Protein AF-A0A9P6G1J1-F1 (afdb_monomer)

InterPro domains:
  IPR004046 Glutathione S-transferase, C-terminal [PF14497] (87-168)
  IPR036282 Glutathione S-transferase, C-terminal domain superfamily [SSF47616] (84-169)
  IPR050213 Glutathione S-transferase superfamily [PTHR11571] (86-169)

Solvent-accessible surface area (backbone atoms only — not comparable to full-atom values): 12490 Å² total; per-residue (Å²): 134,87,84,83,78,80,77,78,89,57,92,67,62,62,68,62,50,49,54,38,70,69,38,93,71,46,34,38,39,37,37,35,72,101,58,58,78,93,49,39,66,56,53,51,50,40,59,76,66,70,53,56,68,45,85,38,64,75,88,55,81,87,55,91,88,39,64,71,39,76,62,31,80,90,55,50,73,71,39,51,38,41,32,24,83,87,70,50,73,40,68,70,70,53,65,56,55,54,52,38,52,52,19,50,75,50,67,52,75,30,24,76,57,77,92,45,94,46,74,66,28,53,57,47,28,54,49,50,59,57,47,63,72,40,92,72,24,64,83,60,58,31,77,90,67,28,46,40,55,53,36,20,30,51,50,51,66,66,31,66,71,51,45,54,47,60,70,30,69,69,50,67,64,51,72,70,98,76,75,74,69,84,70,74,80,79,77,84,77,76,96,80,78,75,85,76,84,72,83,73,138

Organism: NCBI:txid979761

Radius of gyration: 20.44 Å; Cα contacts (8 Å, |Δi|>4): 203; chains: 1; bounding box: 39×52×50 Å

Structure (mmCIF, N/CA/C/O backbone):
data_AF-A0A9P6G1J1-F1
#
_entry.id   AF-A0A9P6G1J1-F1
#
loop_
_atom_site.group_PDB
_atom_site.id
_atom_site.type_symbol
_atom_site.label_atom_id
_atom_site.label_alt_id
_atom_site.label_comp_id
_atom_site.label_asym_id
_atom_site.label_entity_id
_atom_site.label_seq_id
_atom_site.pdbx_PDB_ins_code
_atom_site.Cartn_x
_atom_site.Cartn_y
_atom_site.Cartn_z
_atom_site.occupancy
_atom_site.B_iso_or_equiv
_atom_site.auth_seq_id
_atom_site.auth_comp_id
_atom_site.auth_asym_id
_atom_site.auth_atom_id
_atom_site.pdbx_PDB_model_num
ATOM 1 N N . MET A 1 1 ? -1.409 30.605 13.803 1.00 31.30 1 MET A N 1
ATOM 2 C CA . MET A 1 1 ? -0.783 29.763 14.844 1.00 31.30 1 MET A CA 1
ATOM 3 C C . MET A 1 1 ? 0.092 28.761 14.107 1.00 31.30 1 MET A C 1
ATOM 5 O O . MET A 1 1 ? -0.448 27.997 13.318 1.00 31.30 1 MET A O 1
ATOM 9 N N . VAL A 1 2 ? 1.416 28.873 14.214 1.00 27.70 2 VAL A N 1
ATOM 10 C CA . VAL A 1 2 ? 2.363 27.998 13.501 1.00 27.70 2 VAL A CA 1
ATOM 11 C C . VAL A 1 2 ? 2.494 26.718 14.318 1.00 27.70 2 VAL A C 1
ATOM 13 O O . VAL A 1 2 ? 2.929 26.781 15.465 1.00 27.70 2 VAL A O 1
ATOM 16 N N . ALA A 1 3 ? 2.061 25.585 13.768 1.00 32.03 3 ALA A N 1
ATOM 17 C CA . ALA A 1 3 ? 2.319 24.290 14.382 1.00 32.03 3 ALA A CA 1
ATOM 18 C C . ALA A 1 3 ? 3.785 23.936 14.110 1.00 32.03 3 ALA A C 1
ATOM 20 O O . ALA A 1 3 ? 4.184 23.744 12.964 1.00 32.03 3 ALA A O 1
ATOM 21 N N . VAL A 1 4 ? 4.594 23.946 15.164 1.00 32.31 4 VAL A N 1
ATOM 22 C CA . VAL A 1 4 ? 5.967 23.444 15.138 1.00 32.31 4 VAL A CA 1
ATOM 23 C C . VAL A 1 4 ? 5.870 21.939 15.367 1.00 32.31 4 VAL A C 1
ATOM 25 O O . VAL A 1 4 ? 5.350 21.520 16.398 1.00 32.31 4 VAL A O 1
ATOM 28 N N . TYR A 1 5 ? 6.304 21.136 14.397 1.00 40.38 5 TYR A N 1
ATOM 29 C CA . TYR A 1 5 ? 6.258 19.677 14.491 1.00 40.38 5 TYR A CA 1
ATOM 30 C C . TYR A 1 5 ? 7.636 19.151 14.883 1.00 40.38 5 TYR A C 1
ATOM 32 O O . TYR A 1 5 ? 8.618 19.391 14.179 1.00 40.38 5 TYR A O 1
ATOM 40 N N . GLU A 1 6 ? 7.713 18.425 15.995 1.00 35.41 6 GLU A N 1
ATOM 41 C CA . GLU A 1 6 ? 8.934 17.724 16.380 1.00 35.41 6 GLU A CA 1
ATOM 42 C C . GLU A 1 6 ? 9.150 16.505 15.472 1.00 35.41 6 GLU A C 1
ATOM 44 O O . GLU A 1 6 ? 8.243 15.705 15.220 1.00 35.41 6 GLU A O 1
ATOM 49 N N . ALA A 1 7 ? 10.369 16.358 14.955 1.00 35.81 7 ALA A N 1
ATOM 50 C CA . ALA A 1 7 ? 10.774 15.185 14.197 1.00 35.81 7 ALA A CA 1
ATOM 51 C C . ALA A 1 7 ? 10.965 14.001 15.159 1.00 35.81 7 ALA A C 1
ATOM 53 O O . ALA A 1 7 ? 12.032 13.819 15.737 1.00 35.81 7 ALA A O 1
ATOM 54 N N . THR A 1 8 ? 9.934 13.179 15.355 1.00 44.12 8 THR A N 1
ATOM 55 C CA . THR A 1 8 ? 10.070 11.929 16.116 1.00 44.12 8 THR A CA 1
ATOM 56 C C . THR A 1 8 ? 10.650 10.836 15.217 1.00 44.12 8 THR A C 1
ATOM 58 O O . THR A 1 8 ? 9.913 10.048 14.623 1.00 44.12 8 THR A O 1
ATOM 61 N N . SER A 1 9 ? 11.977 10.806 15.087 1.00 39.09 9 SER A N 1
ATOM 62 C CA . SER A 1 9 ? 12.743 9.756 14.400 1.00 39.09 9 SER A CA 1
ATOM 63 C C . SER A 1 9 ? 13.221 8.676 15.380 1.00 39.09 9 SER A C 1
ATOM 65 O O . SER A 1 9 ? 14.415 8.417 15.513 1.00 39.09 9 SER A O 1
ATOM 67 N N . GLY A 1 10 ? 12.297 8.062 16.115 1.00 43.12 10 GLY A N 1
ATOM 68 C CA . GLY A 1 10 ? 12.603 6.941 17.001 1.00 43.12 10 GLY A CA 1
ATOM 69 C C . GLY A 1 10 ? 11.414 6.002 17.060 1.00 43.12 10 GLY A C 1
ATOM 70 O O . GLY A 1 10 ? 10.294 6.496 17.171 1.00 43.12 10 GLY A O 1
ATOM 71 N N . ASN A 1 11 ? 11.672 4.692 16.932 1.00 46.62 11 ASN A N 1
ATOM 72 C CA . ASN A 1 11 ? 10.702 3.588 16.969 1.00 46.62 11 ASN A CA 1
ATOM 73 C C . ASN A 1 11 ? 9.497 3.931 17.839 1.00 46.62 11 ASN A C 1
ATOM 75 O O . ASN A 1 11 ? 9.538 3.835 19.066 1.00 46.62 11 ASN A O 1
ATOM 79 N N . ALA A 1 12 ? 8.449 4.413 17.183 1.00 53.19 12 ALA A N 1
ATOM 80 C CA . ALA A 1 12 ? 7.297 4.921 17.879 1.00 53.19 12 ALA A CA 1
ATOM 81 C C . ALA A 1 12 ? 6.588 3.745 18.548 1.00 53.19 12 ALA A C 1
ATOM 83 O O . ALA A 1 12 ? 6.377 2.711 17.917 1.00 53.19 12 ALA A O 1
ATOM 84 N N . ASP A 1 13 ? 6.245 3.918 19.823 1.00 64.75 13 ASP A N 1
ATOM 85 C CA . ASP A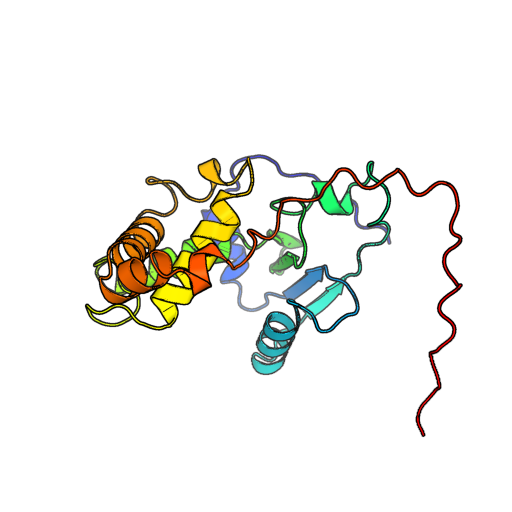 1 13 ? 5.477 2.957 20.607 1.00 64.75 13 ASP A CA 1
ATOM 86 C C . ASP A 1 13 ? 4.205 2.563 19.840 1.00 64.75 13 ASP A C 1
ATOM 88 O O . ASP A 1 13 ? 3.232 3.320 19.741 1.00 64.75 13 ASP A O 1
ATOM 92 N N . THR A 1 14 ? 4.247 1.373 19.247 1.00 60.38 14 THR A N 1
ATOM 93 C CA . THR A 1 14 ? 3.193 0.823 18.395 1.00 60.38 14 THR A CA 1
ATOM 94 C C . THR A 1 14 ? 1.887 0.651 19.163 1.00 60.38 14 THR A C 1
ATOM 96 O O . THR A 1 14 ? 0.815 0.792 18.573 1.00 60.38 14 THR A O 1
ATOM 99 N N . SER A 1 15 ? 1.959 0.440 20.481 1.00 65.94 15 SER A N 1
ATOM 100 C CA . SER A 1 15 ? 0.790 0.320 21.358 1.00 65.94 15 SER A CA 1
ATOM 101 C C . SER A 1 15 ? 0.099 1.669 21.537 1.00 65.94 15 SER A C 1
ATOM 103 O O . SER A 1 15 ? -1.125 1.763 21.436 1.00 65.94 15 SER A O 1
ATOM 105 N N . ARG A 1 16 ? 0.878 2.743 21.715 1.00 70.62 16 ARG A N 1
ATOM 106 C CA . ARG A 1 16 ? 0.347 4.110 21.790 1.00 70.62 16 ARG A CA 1
ATOM 107 C C . ARG A 1 16 ? -0.311 4.539 20.480 1.00 70.62 16 ARG A C 1
ATOM 109 O O . ARG A 1 16 ? -1.392 5.117 20.501 1.00 70.62 16 ARG A O 1
ATOM 116 N N . GLN A 1 17 ? 0.301 4.234 19.335 1.00 66.75 17 GLN A N 1
ATOM 117 C CA . GLN A 1 17 ? -0.298 4.541 18.030 1.00 66.75 17 GLN A C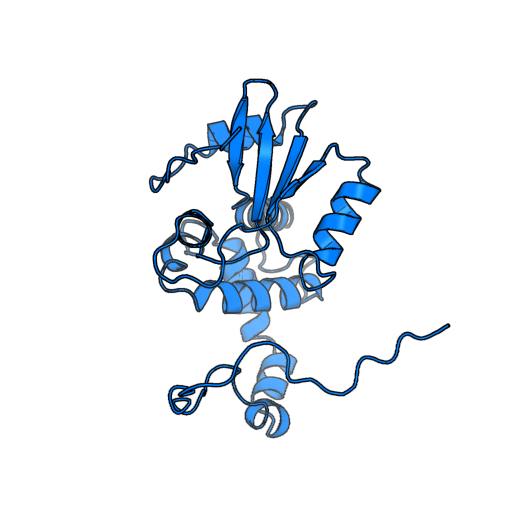A 1
ATOM 118 C C . GLN A 1 17 ? -1.595 3.766 17.781 1.00 66.75 17 GLN A C 1
ATOM 120 O O . GLN A 1 17 ? -2.535 4.318 17.215 1.00 66.75 17 GLN A O 1
ATOM 125 N N . ALA A 1 18 ? -1.661 2.498 18.200 1.00 66.25 18 ALA A N 1
ATOM 126 C CA . ALA A 1 18 ? -2.879 1.699 18.101 1.00 66.25 18 ALA A CA 1
ATOM 127 C C . ALA A 1 18 ? -4.022 2.323 18.916 1.00 66.25 18 ALA A C 1
ATOM 129 O O . ALA A 1 18 ? -5.107 2.518 18.377 1.00 66.25 18 ALA A O 1
ATOM 130 N N . ALA A 1 19 ? -3.749 2.748 20.154 1.00 74.44 19 ALA A N 1
ATOM 131 C CA . ALA A 1 19 ? -4.739 3.419 20.995 1.00 74.44 19 ALA A CA 1
ATOM 132 C C . ALA A 1 19 ? -5.288 4.712 20.361 1.00 74.44 19 ALA A C 1
ATOM 134 O O . ALA A 1 19 ? -6.490 4.960 20.422 1.00 74.44 19 ALA A O 1
ATOM 135 N N . ILE A 1 20 ? -4.432 5.501 19.699 1.00 74.75 20 ILE A N 1
ATOM 136 C CA . ILE A 1 20 ? -4.849 6.706 18.957 1.00 74.75 20 ILE A CA 1
ATOM 137 C C . ILE A 1 20 ? -5.779 6.350 17.795 1.00 74.75 20 ILE A C 1
ATOM 139 O O . ILE A 1 20 ? -6.743 7.059 17.533 1.00 74.75 20 ILE A O 1
ATOM 143 N N . LEU A 1 21 ? -5.490 5.259 17.083 1.00 72.62 21 LEU A N 1
ATOM 144 C CA . LEU A 1 21 ? -6.240 4.840 15.898 1.00 72.62 21 LEU A CA 1
ATOM 145 C C . LEU A 1 21 ? -7.615 4.246 16.216 1.00 72.62 21 LEU A C 1
ATOM 147 O O . LEU A 1 21 ? -8.495 4.320 15.356 1.00 72.62 21 LEU A O 1
ATOM 151 N N . ASP A 1 22 ? -7.770 3.655 17.399 1.00 74.25 22 ASP A N 1
ATOM 152 C CA . ASP A 1 22 ? -9.005 3.007 17.847 1.00 74.25 22 ASP A CA 1
ATOM 153 C C . ASP A 1 22 ? -9.891 3.953 18.684 1.00 74.25 22 ASP A C 1
ATOM 155 O O . ASP A 1 22 ? -10.994 3.581 19.091 1.00 74.25 22 ASP A O 1
ATOM 159 N N . ALA A 1 23 ? -9.440 5.190 18.931 1.00 79.00 23 ALA A N 1
ATOM 160 C CA . ALA A 1 23 ? -10.210 6.174 19.680 1.00 79.00 23 ALA A CA 1
ATOM 161 C C . ALA A 1 23 ? -11.512 6.553 18.932 1.00 79.00 23 ALA A C 1
ATOM 163 O O . ALA A 1 23 ? -11.476 6.897 17.744 1.00 79.00 23 ALA A O 1
ATOM 164 N N . PRO A 1 24 ? -12.677 6.543 19.606 1.00 79.06 24 PRO A N 1
ATOM 165 C CA . PRO A 1 24 ? -13.980 6.744 18.964 1.00 79.06 24 PRO A CA 1
ATOM 166 C C . PRO A 1 24 ? -14.200 8.166 18.424 1.00 79.06 24 PRO A C 1
ATOM 168 O O . PRO A 1 24 ? -15.098 8.384 17.617 1.00 79.06 24 PRO A O 1
ATOM 171 N N . ASP A 1 25 ? -13.399 9.136 18.861 1.00 86.62 25 ASP A N 1
ATOM 172 C CA . ASP A 1 25 ? -13.476 10.555 18.503 1.00 86.62 25 ASP A CA 1
ATOM 173 C C . ASP A 1 25 ? -12.237 11.050 17.744 1.00 86.62 25 ASP A C 1
ATOM 175 O O . ASP A 1 25 ? -11.868 12.224 17.792 1.00 86.62 25 ASP A O 1
ATOM 179 N N . THR A 1 26 ? -11.608 10.136 17.011 1.00 86.88 26 THR A N 1
ATOM 180 C CA . THR A 1 26 ? -10.454 10.428 16.168 1.00 86.88 26 THR A CA 1
ATOM 181 C C . THR A 1 26 ? -10.785 11.444 15.070 1.00 86.88 26 THR A C 1
ATOM 183 O O . THR A 1 26 ? -11.780 11.315 14.353 1.00 86.88 26 THR A O 1
ATOM 186 N N . THR A 1 27 ? -9.902 12.429 14.884 1.00 91.12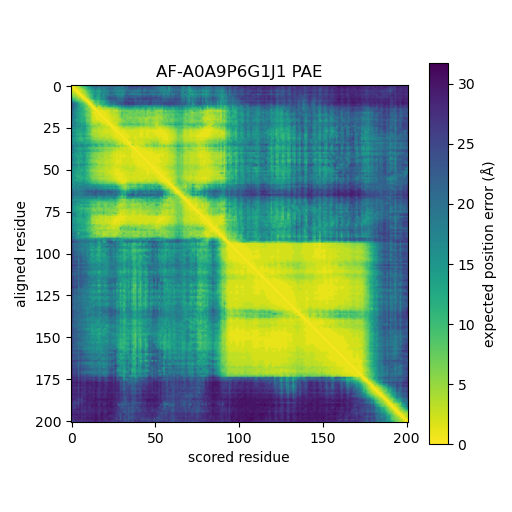 27 THR A N 1
ATOM 187 C CA . THR A 1 27 ? -9.957 13.374 13.755 1.00 91.12 27 THR A CA 1
ATOM 188 C C . THR A 1 27 ? -8.707 13.266 12.885 1.00 91.12 27 THR A C 1
ATOM 190 O O . THR A 1 27 ? -7.690 12.705 13.299 1.00 91.12 27 THR A O 1
ATOM 193 N N . TYR A 1 28 ? -8.765 13.779 11.655 1.00 90.00 28 TYR A N 1
ATOM 194 C CA . TYR A 1 28 ? -7.693 13.589 10.675 1.00 90.00 28 TYR A CA 1
ATOM 195 C C . TYR A 1 28 ? -7.183 14.906 10.095 1.00 90.00 28 TYR A C 1
ATOM 197 O O . TYR A 1 28 ? -7.928 15.868 9.912 1.00 90.00 28 TYR A O 1
ATOM 205 N N . SER A 1 29 ? -5.900 14.948 9.748 1.00 91.25 29 SER A N 1
ATOM 206 C CA . SER A 1 29 ? -5.348 16.015 8.911 1.00 91.25 29 SER A CA 1
ATOM 207 C C . SER A 1 29 ? -4.613 15.422 7.721 1.00 91.25 29 SER A C 1
ATOM 209 O O . SER A 1 29 ? -3.832 14.489 7.877 1.00 91.25 29 SER A O 1
ATOM 211 N N . LEU A 1 30 ? -4.862 15.951 6.528 1.00 86.38 30 LEU A N 1
ATOM 212 C CA . LEU A 1 30 ? -4.287 15.447 5.285 1.00 86.38 30 LEU A CA 1
ATOM 213 C C . LEU A 1 30 ? -3.335 16.484 4.699 1.00 86.38 30 LEU A C 1
ATOM 215 O O . LEU A 1 30 ? -3.793 17.505 4.200 1.00 86.38 30 LEU A O 1
ATOM 219 N N . LEU A 1 31 ? -2.029 16.228 4.730 1.00 88.56 31 LEU A N 1
ATOM 220 C CA . LEU A 1 31 ? -1.021 17.084 4.104 1.00 88.56 31 LEU A CA 1
ATOM 221 C C . LEU A 1 31 ? -0.814 16.668 2.649 1.00 88.56 31 LEU A C 1
ATOM 223 O O . LEU A 1 31 ? -0.238 15.615 2.365 1.00 88.56 31 LEU A O 1
ATOM 227 N N . TYR A 1 32 ? -1.306 17.494 1.725 1.00 87.06 32 TYR A N 1
ATOM 228 C CA . TYR A 1 32 ? -1.125 17.305 0.286 1.00 87.06 32 TYR A CA 1
ATOM 229 C C . TYR A 1 32 ? -1.356 18.604 -0.494 1.00 87.06 32 TYR A C 1
ATOM 231 O O . TYR A 1 32 ? -1.879 19.581 0.037 1.00 87.06 32 TYR A O 1
ATOM 239 N N . PHE A 1 33 ? -0.992 18.600 -1.774 1.00 83.25 33 PHE A N 1
ATOM 240 C CA . PHE A 1 33 ? -1.305 19.691 -2.690 1.00 83.25 33 PHE A CA 1
ATOM 241 C C . PHE A 1 33 ? -2.809 19.831 -2.935 1.00 83.25 33 PHE A C 1
ATOM 243 O O . PHE A 1 33 ? -3.561 18.848 -2.882 1.00 83.25 33 PHE A O 1
ATOM 250 N N . ASP A 1 34 ? -3.224 21.038 -3.316 1.00 81.88 34 ASP A N 1
ATOM 251 C CA . ASP A 1 34 ? -4.569 21.324 -3.820 1.00 81.88 34 ASP A CA 1
ATOM 252 C C . ASP A 1 34 ? -4.758 20.801 -5.258 1.00 81.88 34 ASP A C 1
ATOM 254 O O . ASP A 1 34 ? -4.983 21.528 -6.221 1.00 81.88 34 ASP A O 1
ATOM 258 N N . THR A 1 35 ? -4.546 19.499 -5.433 1.00 75.62 35 THR A N 1
ATOM 259 C CA . THR A 1 35 ? -4.754 18.780 -6.690 1.00 75.62 35 THR A CA 1
ATOM 260 C C . THR A 1 35 ? -5.435 17.456 -6.383 1.00 75.62 35 THR A C 1
ATOM 262 O O . THR A 1 35 ? -5.224 16.885 -5.309 1.00 75.62 35 THR A O 1
ATOM 265 N N . GLN A 1 36 ? -6.257 16.948 -7.304 1.00 65.19 36 GLN A N 1
ATOM 266 C CA . GLN A 1 36 ? -6.937 15.660 -7.122 1.00 65.19 36 GLN A CA 1
ATOM 267 C C . GLN A 1 36 ? -5.903 14.532 -6.974 1.00 65.19 36 GLN A C 1
ATOM 269 O O . GLN A 1 36 ? -5.845 13.904 -5.921 1.00 65.19 36 GLN A O 1
ATOM 274 N N . GLY A 1 37 ? -5.016 14.365 -7.962 1.00 77.81 37 GLY A N 1
ATOM 275 C CA . GLY A 1 37 ? -3.789 13.563 -7.873 1.00 77.81 37 GLY A CA 1
ATOM 276 C C . GLY A 1 37 ? -3.927 12.191 -7.196 1.00 77.81 37 GLY A C 1
ATOM 277 O O . GLY A 1 37 ? -4.984 11.561 -7.189 1.00 77.81 37 GLY A O 1
ATOM 278 N N . ILE A 1 38 ? -2.834 11.729 -6.586 1.00 79.00 38 ILE A N 1
ATOM 279 C CA . ILE A 1 38 ? -2.795 10.454 -5.843 1.00 79.00 38 ILE A CA 1
ATOM 280 C C . ILE A 1 38 ? -3.550 10.508 -4.504 1.00 79.00 38 ILE A C 1
ATOM 282 O O . ILE A 1 38 ? -3.740 9.480 -3.863 1.00 79.00 38 ILE A O 1
ATOM 286 N N . CYS A 1 39 ? -3.989 11.694 -4.076 1.00 82.31 39 CYS A N 1
ATOM 287 C CA . CYS A 1 39 ? -4.667 11.905 -2.800 1.00 82.31 39 CYS A CA 1
ATOM 288 C C . CYS A 1 39 ? -6.199 11.820 -2.906 1.00 82.31 39 CYS A C 1
ATOM 290 O O . CYS A 1 39 ? -6.881 11.653 -1.895 1.00 82.31 39 CYS A O 1
ATOM 292 N N . ASN A 1 40 ? -6.756 11.871 -4.121 1.00 77.81 40 ASN A N 1
ATOM 293 C CA . ASN A 1 40 ? -8.199 11.795 -4.344 1.00 77.81 40 ASN A CA 1
ATOM 294 C C . ASN A 1 40 ? -8.861 10.575 -3.674 1.00 77.81 40 ASN A C 1
ATOM 296 O O . ASN A 1 40 ? -9.888 10.751 -3.021 1.00 77.81 40 ASN A O 1
ATOM 300 N N . PRO A 1 41 ? -8.276 9.359 -3.733 1.00 82.31 41 PRO A N 1
ATOM 301 C CA . PRO A 1 41 ? -8.849 8.207 -3.040 1.00 82.31 41 PRO A CA 1
ATOM 302 C C . PRO A 1 41 ? -8.932 8.395 -1.519 1.00 82.31 41 PRO A C 1
ATOM 304 O O . PRO A 1 41 ? -9.917 7.988 -0.912 1.00 82.31 41 PRO A O 1
ATOM 307 N N . ILE A 1 42 ? -7.939 9.048 -0.903 1.00 82.25 42 ILE A N 1
ATOM 308 C CA . ILE A 1 42 ? -7.920 9.305 0.546 1.00 82.25 42 ILE A CA 1
ATOM 309 C C . ILE A 1 42 ? -9.042 10.278 0.919 1.00 82.25 42 ILE A C 1
ATOM 311 O O . ILE A 1 42 ? -9.781 10.021 1.866 1.00 82.25 42 ILE A O 1
ATOM 315 N N . ARG A 1 43 ? -9.217 11.360 0.146 1.00 83.62 43 ARG A N 1
ATOM 316 C CA . ARG A 1 43 ? -10.316 12.318 0.351 1.00 83.62 43 ARG A CA 1
ATOM 317 C C . ARG A 1 43 ? -11.679 11.642 0.225 1.00 83.62 43 ARG A C 1
ATOM 319 O O . ARG A 1 43 ? -12.516 11.813 1.103 1.00 83.62 43 ARG A O 1
ATOM 326 N N . ASN A 1 44 ? -11.866 10.818 -0.807 1.00 75.38 44 ASN A N 1
ATOM 327 C CA . ASN A 1 44 ? -13.104 10.063 -0.999 1.00 75.38 44 ASN A CA 1
ATOM 328 C C . ASN A 1 44 ? -13.399 9.147 0.194 1.00 75.38 44 ASN A C 1
ATOM 330 O O . ASN A 1 44 ? -14.521 9.148 0.685 1.00 75.38 44 ASN A O 1
ATOM 334 N N . LEU A 1 45 ? -12.400 8.413 0.695 1.00 76.69 45 LEU A N 1
ATOM 335 C CA . LEU A 1 45 ? -12.562 7.533 1.857 1.00 76.69 45 LEU A CA 1
ATOM 336 C C . LEU A 1 45 ? -12.952 8.304 3.122 1.00 76.69 45 LEU A C 1
ATOM 338 O O . LEU A 1 45 ? -13.901 7.915 3.801 1.00 76.69 45 LEU A O 1
ATOM 342 N N . LEU A 1 46 ? -12.258 9.407 3.423 1.00 81.38 46 LEU A N 1
ATOM 343 C CA . LEU A 1 46 ? -12.562 10.242 4.588 1.00 81.38 46 LEU A CA 1
ATOM 344 C C . LEU A 1 46 ? -13.979 10.828 4.502 1.00 81.38 46 LEU A C 1
ATOM 346 O O . LEU A 1 46 ? -14.721 10.791 5.481 1.00 81.38 46 LEU A O 1
ATOM 350 N N . SER A 1 47 ? -14.378 11.318 3.326 1.00 80.44 47 SER A N 1
ATOM 351 C CA . SER A 1 47 ? -15.723 11.850 3.094 1.00 80.44 47 SER A CA 1
ATOM 352 C C . SER A 1 47 ? -16.807 10.774 3.177 1.00 80.44 47 SER A C 1
ATOM 354 O O . SER A 1 47 ? -17.812 10.984 3.846 1.00 80.44 47 SER A O 1
ATOM 356 N N . MET A 1 48 ? -16.611 9.612 2.549 1.00 63.84 48 MET A N 1
ATOM 357 C CA . MET A 1 48 ? -17.577 8.505 2.588 1.00 63.84 48 MET A CA 1
ATOM 358 C C . MET A 1 48 ? -17.770 7.947 4.001 1.00 63.84 48 MET A C 1
ATOM 360 O O . MET A 1 48 ? -18.870 7.529 4.349 1.00 63.84 48 MET A O 1
ATOM 364 N N . GLY A 1 49 ? -16.714 7.953 4.817 1.00 74.19 49 GLY A N 1
ATOM 365 C CA . GLY A 1 49 ? -16.770 7.543 6.218 1.00 74.19 49 GLY A CA 1
ATOM 366 C C . GLY A 1 49 ? -17.353 8.594 7.166 1.00 74.19 49 GLY A C 1
ATOM 367 O O . GLY A 1 49 ? -17.354 8.352 8.369 1.00 74.19 49 GLY A O 1
ATOM 368 N N . ASN A 1 50 ? -17.805 9.754 6.665 1.00 82.88 50 ASN A N 1
ATOM 369 C CA . ASN A 1 50 ? -18.200 10.915 7.475 1.00 82.88 50 ASN A CA 1
ATOM 370 C C . ASN A 1 50 ? -17.140 11.297 8.529 1.00 82.88 50 ASN A C 1
ATOM 372 O O . ASN A 1 50 ? -17.466 11.728 9.636 1.00 82.88 50 ASN A O 1
ATOM 376 N N . ALA A 1 51 ? -15.858 11.115 8.200 1.00 84.00 51 ALA A N 1
ATOM 377 C CA . ALA A 1 51 ? -14.765 11.424 9.107 1.00 84.00 51 ALA A CA 1
ATOM 378 C C . ALA A 1 51 ? -14.651 12.942 9.318 1.00 84.00 51 ALA A C 1
ATOM 380 O O . ALA A 1 51 ? -14.854 13.729 8.393 1.00 84.00 51 ALA A O 1
ATOM 381 N N . THR A 1 52 ? -14.253 13.368 10.518 1.00 90.62 52 THR A N 1
ATOM 382 C CA . THR A 1 52 ? -13.911 14.776 10.773 1.00 90.62 52 THR A CA 1
ATOM 383 C C . THR A 1 52 ? -12.458 15.010 10.375 1.00 90.62 52 THR A C 1
ATOM 385 O O . THR A 1 52 ? -11.549 14.460 11.001 1.00 90.62 52 THR A O 1
ATOM 388 N N . TRP A 1 53 ? -12.213 15.804 9.328 1.00 93.19 53 TRP A N 1
ATOM 389 C CA . TRP A 1 53 ? -10.857 16.031 8.827 1.00 93.19 53 TRP A CA 1
ATOM 390 C C . TRP A 1 53 ? -10.620 17.432 8.261 1.00 93.19 53 TRP A C 1
ATOM 392 O O . TRP A 1 53 ? -11.555 18.123 7.861 1.00 93.19 53 TRP A O 1
ATOM 402 N N . LYS A 1 54 ? -9.346 17.842 8.210 1.00 93.38 54 LYS A N 1
ATOM 403 C CA . LYS A 1 54 ? -8.902 19.088 7.565 1.00 93.38 54 LYS A CA 1
ATOM 404 C C . LYS A 1 54 ? -7.790 18.847 6.546 1.00 93.38 54 LYS A C 1
ATOM 406 O O . LYS A 1 54 ? -6.927 17.989 6.734 1.00 93.38 54 LYS A O 1
ATOM 411 N N . GLN A 1 55 ? -7.784 19.639 5.480 1.00 89.75 55 GLN A N 1
ATOM 412 C CA . GLN A 1 55 ? -6.693 19.670 4.509 1.00 89.75 55 GLN A CA 1
ATOM 413 C C . GLN A 1 55 ? -5.582 20.597 5.019 1.00 89.75 55 GLN A C 1
ATOM 415 O O . GLN A 1 55 ? -5.834 21.738 5.404 1.00 89.75 55 GLN A O 1
ATOM 420 N N . LEU A 1 56 ? -4.352 20.097 5.006 1.00 85.81 56 LEU A N 1
ATOM 421 C CA . LEU A 1 56 ? -3.131 20.861 5.212 1.00 85.81 56 LEU A CA 1
ATOM 422 C C . LEU A 1 56 ? -2.415 20.998 3.868 1.00 85.81 56 LEU A C 1
ATOM 424 O O . LEU A 1 56 ? -2.405 20.066 3.059 1.00 85.81 56 LEU A O 1
ATOM 428 N N . TYR A 1 57 ? -1.799 22.153 3.647 1.00 83.94 57 TYR A N 1
ATOM 429 C CA . TYR A 1 57 ? -1.034 22.436 2.439 1.00 83.94 57 TYR A CA 1
ATOM 430 C C . TYR A 1 57 ? 0.429 22.639 2.813 1.00 83.94 57 TYR A C 1
ATOM 432 O O . TYR A 1 57 ? 0.689 23.404 3.753 1.00 83.94 57 TYR A O 1
ATOM 440 N N . PRO A 1 58 ? 1.370 21.999 2.097 1.00 82.50 58 PRO A N 1
ATOM 441 C CA . PRO A 1 58 ? 2.779 22.301 2.279 1.00 82.50 58 PRO A CA 1
ATOM 442 C C . PRO A 1 58 ? 3.019 23.792 2.046 1.00 82.50 58 PRO A C 1
ATOM 444 O O . PRO A 1 58 ? 2.528 24.339 1.058 1.00 82.50 58 PRO A O 1
ATOM 447 N N . GLN A 1 59 ? 3.724 24.453 2.962 1.00 78.81 59 GLN A N 1
ATOM 448 C CA . GLN A 1 59 ? 3.929 25.904 2.879 1.00 78.81 59 GLN A CA 1
ATOM 449 C C . GLN A 1 59 ? 5.124 26.251 2.002 1.00 78.81 59 GLN A C 1
ATOM 451 O O . GLN A 1 59 ? 5.140 27.293 1.354 1.00 78.81 59 GLN A O 1
ATOM 456 N N . ASP A 1 60 ? 6.122 25.373 1.969 1.00 72.75 60 ASP A N 1
ATOM 457 C CA . ASP A 1 60 ? 7.334 25.602 1.203 1.00 72.75 60 ASP A CA 1
ATOM 458 C C . ASP A 1 60 ? 7.931 24.278 0.721 1.00 72.75 60 ASP A C 1
ATOM 460 O O . ASP A 1 60 ? 8.821 23.685 1.329 1.00 72.75 60 ASP A O 1
ATOM 464 N N . TRP A 1 61 ? 7.353 23.782 -0.372 1.00 67.00 61 TRP A N 1
ATOM 465 C CA . TRP A 1 61 ? 7.714 22.499 -0.969 1.00 67.00 61 TRP A CA 1
ATOM 466 C C . TRP A 1 61 ? 8.924 22.587 -1.908 1.00 67.00 61 TRP A C 1
ATOM 468 O O . TRP A 1 61 ? 9.534 21.564 -2.226 1.00 67.00 61 TRP A O 1
ATOM 478 N N . GLU A 1 62 ? 9.247 23.777 -2.412 1.00 65.00 62 GLU A N 1
ATOM 479 C CA . GLU A 1 62 ? 10.254 23.964 -3.464 1.00 65.00 62 GLU A CA 1
ATOM 480 C C . GLU A 1 62 ? 11.664 24.191 -2.906 1.00 65.00 62 GLU A C 1
ATOM 482 O O . GLU A 1 62 ? 12.634 23.921 -3.610 1.00 65.00 62 GLU A O 1
ATOM 487 N N . ASN A 1 63 ? 11.793 24.597 -1.639 1.00 66.88 63 ASN A N 1
ATOM 488 C CA . ASN A 1 63 ? 13.089 24.823 -1.005 1.00 66.88 63 ASN A CA 1
ATOM 489 C C . ASN A 1 63 ? 13.664 23.538 -0.377 1.00 66.88 63 ASN A C 1
ATOM 491 O O . ASN A 1 63 ? 12.996 22.838 0.385 1.00 66.88 63 ASN A O 1
ATOM 495 N N . GLU A 1 64 ? 14.924 23.240 -0.704 1.00 53.03 64 GLU A N 1
ATOM 496 C CA . GLU A 1 64 ? 15.644 22.010 -0.325 1.00 53.03 64 GLU A CA 1
ATOM 497 C C . GLU A 1 64 ? 15.945 21.913 1.190 1.00 53.03 64 GLU A C 1
ATOM 499 O O . GLU A 1 64 ? 16.134 20.814 1.701 1.00 53.03 64 GLU A O 1
ATOM 504 N N . ASP A 1 65 ? 15.876 23.029 1.927 1.00 57.62 65 ASP A N 1
ATOM 505 C CA . ASP A 1 65 ? 16.226 23.131 3.357 1.00 57.62 65 ASP A CA 1
ATOM 506 C C . ASP A 1 65 ? 15.034 22.970 4.337 1.00 57.62 65 ASP A C 1
ATOM 508 O O . ASP A 1 65 ? 15.145 23.314 5.517 1.00 57.62 65 ASP A O 1
ATOM 512 N N . LYS A 1 66 ? 13.847 22.523 3.893 1.00 58.38 66 LYS A N 1
ATOM 513 C CA . LYS A 1 66 ? 12.598 22.731 4.662 1.00 58.38 66 LYS A CA 1
ATOM 514 C C . LYS A 1 66 ? 12.007 21.500 5.361 1.00 58.38 66 LYS A C 1
ATOM 516 O O . LYS A 1 66 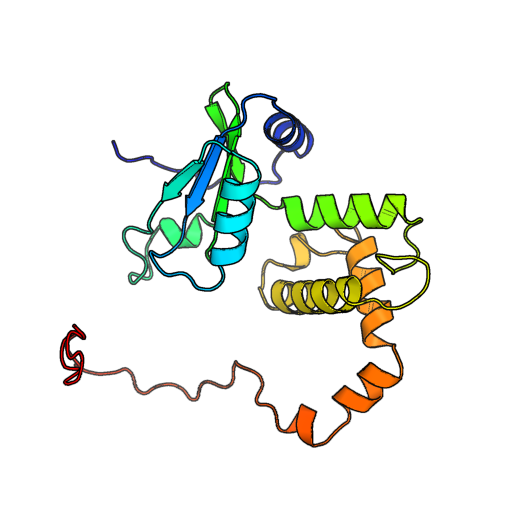? 11.777 20.447 4.764 1.00 58.38 66 LYS A O 1
ATOM 521 N N . LEU A 1 67 ? 11.644 21.750 6.629 1.00 54.25 67 LEU A N 1
ATOM 522 C CA . LEU A 1 67 ? 10.965 20.878 7.597 1.00 54.25 67 LEU A CA 1
ATOM 523 C C . LEU A 1 67 ? 9.764 20.105 7.037 1.00 54.25 67 LEU A C 1
ATOM 525 O O . LEU A 1 67 ? 9.495 19.012 7.515 1.00 54.25 67 LEU A O 1
ATOM 529 N N . ASP A 1 68 ? 9.015 20.637 6.067 1.00 63.00 68 ASP A N 1
ATOM 530 C CA . ASP A 1 68 ? 7.770 19.996 5.624 1.00 63.00 68 ASP A CA 1
ATOM 531 C C . ASP A 1 68 ? 8.029 18.647 4.946 1.00 63.00 68 ASP A C 1
ATOM 533 O O . ASP A 1 68 ? 7.283 17.714 5.203 1.00 63.00 68 ASP A O 1
ATOM 537 N N . LYS A 1 69 ? 9.088 18.509 4.133 1.00 65.56 69 LYS A N 1
ATOM 538 C CA . LYS A 1 69 ? 9.455 17.222 3.511 1.00 65.56 69 LYS A CA 1
ATOM 539 C C . LYS A 1 69 ? 10.173 16.312 4.493 1.00 65.56 69 LYS A C 1
ATOM 541 O O . LYS A 1 69 ? 9.768 15.174 4.667 1.00 65.56 69 LYS A O 1
ATOM 546 N N . THR A 1 70 ? 11.198 16.815 5.174 1.00 68.69 70 THR A N 1
ATOM 547 C CA . THR A 1 70 ? 11.991 16.004 6.114 1.00 68.69 70 THR A CA 1
ATOM 548 C C . THR A 1 70 ? 11.191 15.564 7.343 1.00 68.69 70 THR A C 1
ATOM 550 O O . THR A 1 70 ? 11.548 14.589 7.998 1.00 68.69 70 THR A O 1
ATOM 553 N N . SER A 1 71 ? 10.071 16.231 7.648 1.00 70.56 71 SER A N 1
ATOM 554 C CA . SER A 1 71 ? 9.141 15.795 8.692 1.00 70.56 71 SER A CA 1
ATOM 555 C C . SER A 1 71 ? 8.156 14.721 8.231 1.00 70.56 71 SER A C 1
ATOM 557 O O . SER A 1 71 ? 7.533 14.096 9.095 1.00 70.56 71 SER A O 1
ATOM 559 N N . THR A 1 72 ? 7.970 14.465 6.930 1.00 70.88 72 THR A N 1
ATOM 560 C CA . THR A 1 72 ? 7.060 13.400 6.492 1.00 70.88 72 THR A CA 1
ATOM 561 C C . THR A 1 72 ? 7.729 12.029 6.527 1.00 70.88 72 THR A C 1
ATOM 563 O O . THR A 1 72 ? 8.934 11.909 6.302 1.00 70.88 72 THR A O 1
ATOM 566 N N . PRO A 1 73 ? 6.962 10.948 6.767 1.00 64.25 73 PRO A N 1
ATOM 567 C CA . PRO A 1 73 ? 7.470 9.607 6.529 1.00 64.25 73 PRO A CA 1
ATOM 568 C C . PRO A 1 73 ? 7.871 9.493 5.054 1.00 64.25 73 PRO A C 1
ATOM 570 O O . PRO A 1 73 ? 7.048 9.728 4.168 1.00 64.25 73 PRO A O 1
ATOM 573 N N . PHE A 1 74 ? 9.132 9.139 4.804 1.00 65.06 74 PHE A N 1
ATOM 574 C CA . PHE A 1 74 ? 9.720 8.956 3.470 1.00 65.06 74 PHE A CA 1
ATOM 575 C C . PHE A 1 74 ? 9.887 10.221 2.616 1.00 65.06 74 PHE A C 1
ATOM 577 O O . PHE A 1 74 ? 10.122 10.096 1.417 1.00 65.06 74 PHE A O 1
ATOM 584 N N . GLU A 1 75 ? 9.776 11.420 3.193 1.00 74.94 75 GLU A N 1
ATOM 585 C CA . GLU A 1 75 ? 9.957 12.694 2.472 1.00 74.94 75 GLU A CA 1
ATOM 586 C C . GLU A 1 75 ? 9.006 12.885 1.272 1.00 74.94 75 GLU A C 1
ATOM 588 O O . GLU A 1 75 ? 9.288 13.609 0.312 1.00 74.94 75 GLU A O 1
ATOM 593 N N . VAL A 1 76 ? 7.840 12.231 1.325 1.00 76.56 76 VAL A N 1
ATOM 594 C CA . VAL A 1 76 ? 6.783 12.292 0.308 1.00 76.56 76 VAL A CA 1
ATOM 595 C C . VAL A 1 76 ? 5.454 12.756 0.899 1.00 76.56 76 VAL A C 1
ATOM 597 O O . VAL A 1 76 ? 5.236 12.733 2.109 1.00 76.56 76 VAL A O 1
ATOM 600 N N . THR A 1 77 ? 4.543 13.174 0.023 1.00 77.38 77 THR A N 1
ATOM 601 C CA . THR A 1 77 ? 3.123 13.386 0.323 1.00 77.38 77 THR A CA 1
ATOM 602 C C . THR A 1 77 ? 2.278 12.583 -0.678 1.00 77.38 77 THR A C 1
ATOM 604 O O . THR A 1 77 ? 2.761 12.284 -1.776 1.00 77.38 77 THR A O 1
ATOM 607 N N . PRO A 1 78 ? 1.028 12.206 -0.351 1.00 85.31 78 PRO A N 1
ATOM 608 C CA . PRO A 1 78 ? 0.224 12.630 0.798 1.00 85.31 78 PRO A CA 1
ATOM 609 C C . PRO A 1 78 ? 0.669 12.029 2.132 1.00 85.31 78 PRO A C 1
ATOM 611 O O . PRO A 1 78 ? 1.113 10.887 2.183 1.00 85.31 78 PRO A O 1
ATOM 614 N N . VAL A 1 79 ? 0.484 12.792 3.212 1.00 85.25 79 VAL A N 1
ATOM 615 C CA . VAL A 1 79 ? 0.583 12.287 4.590 1.00 85.25 79 VAL A CA 1
ATOM 616 C C . VAL A 1 79 ? -0.755 12.443 5.277 1.00 85.25 79 VAL A C 1
ATOM 618 O O . VAL A 1 79 ? -1.346 13.522 5.267 1.00 85.25 79 VAL A O 1
ATOM 621 N N . LEU A 1 80 ? -1.209 11.363 5.901 1.00 85.00 80 LEU A N 1
ATOM 622 C CA . LEU A 1 80 ? -2.359 11.384 6.786 1.00 85.00 80 LEU A CA 1
ATOM 623 C C . LEU A 1 80 ? -1.866 11.407 8.236 1.00 85.00 80 LEU A C 1
ATOM 625 O O . LEU A 1 80 ? -1.099 10.534 8.648 1.00 85.00 80 LEU A O 1
ATOM 629 N N . TYR A 1 81 ? -2.316 12.408 8.980 1.00 84.69 81 TYR A N 1
ATOM 630 C CA . TYR A 1 81 ? -2.151 12.535 10.422 1.00 84.69 81 TYR A CA 1
ATOM 631 C C . TYR A 1 81 ? -3.450 12.131 11.104 1.00 84.69 81 TYR A C 1
ATOM 633 O O . TYR A 1 81 ? -4.540 12.499 10.650 1.00 84.69 81 TYR A O 1
ATOM 641 N N . VAL A 1 82 ? -3.321 11.399 12.199 1.00 84.06 82 VAL A N 1
ATOM 642 C CA . VAL A 1 82 ? -4.424 10.929 13.028 1.00 84.06 82 VAL A CA 1
ATOM 643 C C . VAL A 1 82 ? -4.290 11.558 14.404 1.00 84.06 82 VAL A C 1
ATOM 645 O O . VAL A 1 82 ? -3.235 11.440 15.021 1.00 84.06 82 VAL A O 1
ATOM 648 N N . HIS A 1 83 ? -5.355 12.205 14.863 1.00 85.06 83 HIS A N 1
ATOM 649 C CA . HIS A 1 83 ? -5.409 12.957 16.112 1.00 85.06 83 HIS A CA 1
ATOM 650 C C . HIS A 1 83 ? -6.382 12.283 17.073 1.00 85.06 83 HIS A C 1
ATOM 652 O O . HIS A 1 83 ? -7.569 12.170 16.756 1.00 85.06 83 HIS A O 1
ATOM 658 N N . ALA A 1 84 ? -5.898 11.880 18.245 1.00 83.62 84 ALA A N 1
ATOM 659 C CA . ALA A 1 84 ? -6.749 11.473 19.357 1.00 83.62 84 ALA A CA 1
ATOM 660 C C . ALA A 1 84 ? -7.231 12.693 20.157 1.00 83.62 84 ALA A C 1
ATOM 662 O O . ALA A 1 84 ? -6.653 13.782 20.101 1.00 83.62 84 ALA A O 1
ATOM 663 N N . LYS A 1 85 ? -8.290 12.505 20.950 1.00 84.00 85 LYS A N 1
ATOM 664 C CA . LYS A 1 85 ? -8.880 13.557 21.796 1.00 84.00 85 LYS A CA 1
ATOM 665 C C . LYS A 1 85 ? -7.917 14.133 22.833 1.00 84.00 85 LYS A C 1
ATOM 667 O O . LYS A 1 85 ? -8.046 15.290 23.222 1.00 84.00 85 LYS A O 1
ATOM 672 N N . ASP A 1 86 ? -6.975 13.318 23.298 1.00 82.56 86 ASP A N 1
ATOM 673 C CA . ASP A 1 86 ? -5.958 13.710 24.276 1.00 82.56 86 ASP A CA 1
ATOM 674 C C . ASP A 1 86 ? -4.850 14.595 23.672 1.00 82.56 86 ASP A C 1
ATOM 676 O O . ASP A 1 86 ? -3.929 15.002 24.378 1.00 82.56 86 ASP A O 1
ATOM 680 N N . GLY A 1 87 ? -4.945 14.913 22.375 1.00 80.44 87 GLY A N 1
ATOM 681 C CA . GLY A 1 87 ? -3.981 15.727 21.644 1.00 80.44 87 GLY A CA 1
ATOM 682 C C . GLY A 1 87 ? -2.782 14.940 21.122 1.00 80.44 87 GLY A C 1
ATOM 683 O O . GLY A 1 87 ? -1.891 15.537 20.520 1.00 80.44 87 GLY A O 1
ATOM 684 N N . SER A 1 88 ? -2.735 13.621 21.328 1.00 78.00 88 SER A N 1
ATOM 685 C CA . SER A 1 88 ? -1.695 12.793 20.731 1.00 78.00 88 SER A CA 1
ATOM 686 C C . SER A 1 88 ? -1.939 12.581 19.234 1.00 78.00 88 SER A C 1
ATOM 688 O O . SER A 1 88 ? -3.070 12.419 18.769 1.00 78.00 88 SER A O 1
ATOM 690 N N . GLU A 1 89 ? -0.849 12.615 18.469 1.00 77.62 89 GLU A N 1
ATOM 691 C CA . GLU A 1 89 ? -0.861 12.519 17.011 1.00 77.62 89 GLU A CA 1
ATOM 692 C C . GLU A 1 89 ? -0.010 11.332 16.555 1.00 77.62 89 GLU A C 1
ATOM 694 O O . GLU A 1 89 ? 1.044 11.035 17.124 1.00 77.62 89 GLU A O 1
ATOM 699 N N . THR A 1 90 ? -0.444 10.663 15.488 1.00 71.94 90 THR A N 1
ATOM 700 C CA . THR A 1 90 ? 0.408 9.730 14.756 1.00 71.94 90 THR A CA 1
ATOM 701 C C . THR A 1 90 ? 0.272 9.898 13.245 1.00 71.94 90 THR A C 1
ATOM 703 O O . THR A 1 90 ? -0.793 10.230 12.720 1.00 71.94 90 THR A O 1
ATOM 706 N N . LYS A 1 91 ? 1.374 9.671 12.527 1.00 72.44 91 LYS A N 1
ATOM 707 C CA . LYS A 1 91 ? 1.379 9.514 11.064 1.00 72.44 91 LYS A CA 1
ATOM 708 C C . LYS A 1 91 ? 0.907 8.099 10.747 1.00 72.44 91 LYS A C 1
ATOM 710 O O . LYS A 1 91 ? 0.865 7.261 11.633 1.00 72.44 91 LYS A O 1
ATOM 715 N N . VAL A 1 92 ? 0.545 7.800 9.505 1.00 56.47 92 VAL A N 1
ATOM 716 C CA . VAL A 1 92 ? 0.043 6.467 9.126 1.00 56.47 92 VAL A CA 1
ATOM 717 C C . VAL A 1 92 ? 1.175 5.591 8.547 1.00 56.47 92 VAL A C 1
ATOM 719 O O . VAL A 1 92 ? 1.330 5.548 7.331 1.00 56.47 92 VAL A O 1
ATOM 722 N N . PRO A 1 93 ? 1.910 4.802 9.364 1.00 61.62 93 PRO A N 1
ATOM 723 C CA . PRO A 1 93 ? 2.526 3.537 8.950 1.00 61.62 93 PRO A CA 1
ATOM 724 C C . PRO A 1 93 ? 1.491 2.389 8.921 1.00 61.62 93 PRO A C 1
ATOM 726 O O . PRO A 1 93 ? 1.822 1.237 8.652 1.00 61.62 93 PRO A O 1
ATOM 729 N N . LYS A 1 94 ? 0.207 2.711 9.166 1.00 68.31 94 LYS A N 1
ATOM 730 C CA . LYS A 1 94 ? -0.949 1.800 9.254 1.00 68.31 94 LYS A CA 1
ATOM 731 C C . LYS A 1 94 ? -1.099 0.870 8.049 1.00 68.31 94 LYS A C 1
ATOM 733 O O . LYS A 1 94 ? -1.713 -0.177 8.204 1.00 68.31 94 LYS A O 1
ATOM 738 N N . TRP A 1 95 ? -0.562 1.233 6.879 1.00 78.62 95 TRP A N 1
ATOM 739 C CA . TRP A 1 95 ? -0.633 0.388 5.688 1.00 78.62 95 TRP A CA 1
ATOM 740 C C . TRP A 1 95 ? -0.016 -0.988 5.952 1.00 78.62 95 TRP A C 1
ATOM 742 O O . TRP A 1 95 ? -0.704 -1.987 5.789 1.00 78.62 95 TRP A O 1
ATOM 752 N N . ILE A 1 96 ? 1.211 -1.045 6.480 1.00 85.25 96 ILE A N 1
ATOM 753 C CA . ILE A 1 96 ? 1.886 -2.322 6.760 1.00 85.25 96 ILE A CA 1
ATOM 754 C C . ILE A 1 96 ? 1.110 -3.108 7.810 1.00 85.25 96 ILE A C 1
ATOM 756 O O . ILE A 1 96 ? 0.759 -4.257 7.572 1.00 85.25 96 ILE A O 1
ATOM 760 N N . ARG A 1 97 ? 0.746 -2.468 8.929 1.00 85.06 97 ARG A N 1
ATOM 761 C CA . ARG A 1 97 ? 0.000 -3.128 10.010 1.00 85.06 97 ARG A CA 1
ATOM 762 C C . ARG A 1 97 ? -1.336 -3.712 9.542 1.00 85.06 97 ARG A C 1
ATOM 764 O O . ARG A 1 97 ? -1.586 -4.884 9.792 1.00 85.06 97 ARG A O 1
ATOM 771 N N . ILE A 1 98 ? -2.176 -2.924 8.862 1.00 88.19 98 ILE A N 1
ATOM 772 C CA . ILE A 1 98 ? -3.490 -3.381 8.369 1.00 88.19 98 ILE A CA 1
ATOM 773 C C . ILE A 1 98 ? -3.313 -4.548 7.405 1.00 88.19 98 ILE A C 1
ATOM 775 O O . ILE A 1 98 ? -4.040 -5.536 7.479 1.00 88.19 98 ILE A O 1
ATOM 779 N N . HIS A 1 99 ? -2.358 -4.424 6.487 1.00 93.00 99 HIS A N 1
ATOM 780 C CA . HIS A 1 99 ? -2.109 -5.449 5.492 1.00 93.00 99 HIS A CA 1
ATOM 781 C C . HIS A 1 99 ? -1.600 -6.741 6.154 1.00 93.00 99 HIS A C 1
ATOM 783 O O . HIS A 1 99 ? -2.107 -7.811 5.832 1.00 93.00 99 HIS A O 1
ATOM 789 N N . GLU A 1 100 ? -0.698 -6.655 7.133 1.00 94.12 100 GLU A N 1
ATOM 790 C CA . GLU A 1 100 ? -0.236 -7.802 7.926 1.00 94.12 100 GLU A CA 1
ATOM 791 C C . GLU A 1 100 ? -1.354 -8.441 8.760 1.00 94.12 100 GLU A C 1
ATOM 793 O O . GLU A 1 100 ? -1.461 -9.663 8.811 1.00 94.12 100 GLU A O 1
ATOM 798 N N . GLU A 1 101 ? -2.211 -7.646 9.405 1.00 93.06 101 GLU A N 1
ATOM 799 C CA . GLU A 1 101 ? -3.364 -8.148 10.164 1.00 93.06 101 GLU A CA 1
ATOM 800 C C . GLU A 1 101 ? -4.346 -8.898 9.260 1.00 93.06 101 GLU A C 1
ATOM 802 O O . GLU A 1 101 ? -4.774 -10.002 9.600 1.00 93.06 101 GLU A O 1
ATOM 807 N N . HIS A 1 102 ? -4.653 -8.341 8.088 1.00 93.31 102 HIS A N 1
ATOM 808 C CA . HIS A 1 102 ? -5.535 -8.980 7.119 1.00 93.31 102 HIS A CA 1
ATOM 809 C C . HIS A 1 102 ? -4.939 -10.284 6.580 1.00 93.31 102 HIS A C 1
ATOM 811 O O . HIS A 1 102 ? -5.610 -11.314 6.552 1.00 93.31 102 HIS A O 1
ATOM 817 N N . LEU A 1 103 ? -3.656 -10.269 6.213 1.00 95.94 103 LEU A N 1
ATOM 818 C CA . LEU A 1 103 ? -2.964 -11.463 5.736 1.00 95.94 103 LEU A CA 1
ATOM 819 C C . LEU A 1 103 ? -2.887 -12.533 6.824 1.00 95.94 103 LEU A C 1
ATOM 821 O O . LEU A 1 103 ? -3.073 -13.707 6.525 1.00 95.94 103 LEU A O 1
ATOM 825 N N . ARG A 1 104 ? -2.672 -12.150 8.087 1.00 95.31 104 ARG A N 1
ATOM 826 C CA . ARG A 1 104 ? -2.708 -13.071 9.231 1.00 95.31 104 ARG A CA 1
ATOM 827 C C . ARG A 1 104 ? -4.088 -13.682 9.434 1.00 95.31 104 ARG A C 1
ATOM 829 O O . ARG A 1 104 ? -4.181 -14.887 9.647 1.00 95.31 104 ARG A O 1
ATOM 836 N N . ALA A 1 105 ? -5.146 -12.882 9.326 1.00 92.81 105 ALA A N 1
ATOM 837 C CA . ALA A 1 105 ? -6.519 -13.375 9.390 1.00 92.81 105 ALA A CA 1
ATOM 838 C C . ALA A 1 105 ? -6.835 -14.360 8.248 1.00 92.81 105 ALA A C 1
ATOM 840 O O . ALA A 1 105 ? -7.572 -15.318 8.462 1.00 92.81 105 ALA A O 1
ATOM 841 N N . ASN A 1 106 ? -6.211 -14.187 7.076 1.00 93.00 106 ASN A N 1
ATOM 842 C CA . ASN A 1 106 ? -6.287 -15.120 5.946 1.00 93.00 106 ASN A CA 1
ATOM 843 C C . ASN A 1 106 ? -5.254 -16.275 6.021 1.00 93.00 106 ASN A C 1
ATOM 845 O O . ASN A 1 106 ? -4.908 -16.891 5.015 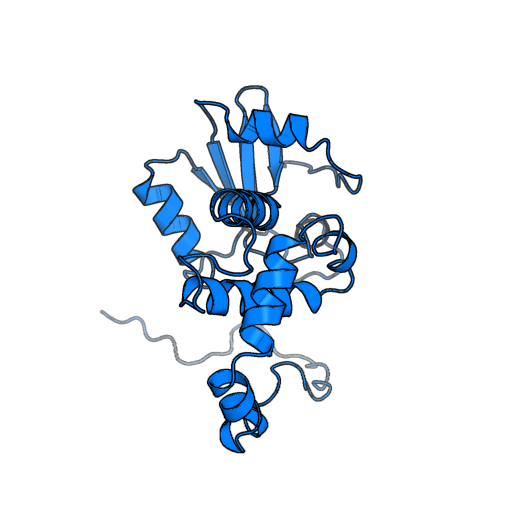1.00 93.00 106 ASN A O 1
ATOM 849 N N . GLY A 1 107 ? -4.707 -16.568 7.207 1.00 94.88 107 GLY A N 1
ATOM 850 C CA . GLY A 1 107 ? -3.784 -17.689 7.431 1.00 94.88 107 GLY A CA 1
ATOM 851 C C . GLY A 1 107 ? -2.352 -17.472 6.926 1.00 94.88 107 GLY A C 1
ATOM 852 O O . GLY A 1 107 ? -1.575 -18.423 6.857 1.00 94.88 107 GLY A O 1
ATOM 853 N N . SER A 1 108 ? -1.986 -16.239 6.565 1.00 92.88 108 SER A N 1
ATOM 854 C CA . SER A 1 108 ? -0.653 -15.852 6.081 1.00 92.88 108 SER A CA 1
ATOM 855 C C . SER A 1 108 ? -0.152 -16.732 4.930 1.00 92.88 108 SER A C 1
ATOM 857 O O . SER A 1 108 ? 1.038 -17.046 4.829 1.00 92.88 108 SER A O 1
ATOM 859 N N . ASN A 1 109 ? -1.051 -17.162 4.045 1.00 95.19 109 ASN A N 1
ATOM 860 C CA . ASN A 1 109 ? -0.718 -18.064 2.944 1.00 95.19 109 ASN A CA 1
ATOM 861 C C . ASN A 1 109 ? -0.002 -17.366 1.770 1.00 95.19 109 ASN A C 1
ATOM 863 O O . ASN A 1 109 ? 0.541 -18.057 0.917 1.00 95.19 109 ASN A O 1
ATOM 867 N N . GLY A 1 110 ? 0.103 -16.034 1.789 1.00 95.06 110 GLY A N 1
ATOM 868 C CA . GLY A 1 110 ? 0.698 -15.240 0.710 1.00 95.06 110 GLY A CA 1
ATOM 869 C C . GLY A 1 110 ? -0.329 -14.629 -0.239 1.00 95.06 110 GLY A C 1
ATOM 870 O O . GLY A 1 110 ? 0.064 -14.108 -1.276 1.00 95.06 110 GLY A O 1
ATOM 871 N N . HIS A 1 111 ? -1.615 -14.674 0.116 1.00 96.25 111 HIS A N 1
ATOM 872 C CA . HIS A 1 111 ? -2.701 -14.107 -0.672 1.00 96.25 111 HIS A CA 1
ATOM 873 C C . HIS A 1 111 ? -3.653 -13.287 0.205 1.00 96.25 111 HIS A C 1
ATOM 875 O O . HIS A 1 111 ? -3.898 -13.630 1.364 1.00 96.25 111 HIS A O 1
ATOM 881 N N . TYR A 1 112 ? -4.218 -12.213 -0.348 1.00 93.56 112 TYR A N 1
ATOM 882 C CA . TYR A 1 112 ? -5.283 -11.440 0.304 1.00 93.56 112 TYR A CA 1
ATOM 883 C C . TYR A 1 112 ? -6.623 -12.180 0.319 1.00 93.56 112 TYR A C 1
ATOM 885 O O . TYR A 1 112 ? -7.385 -12.037 1.270 1.00 93.56 112 TYR A O 1
ATOM 893 N N . VAL A 1 113 ? -6.935 -12.943 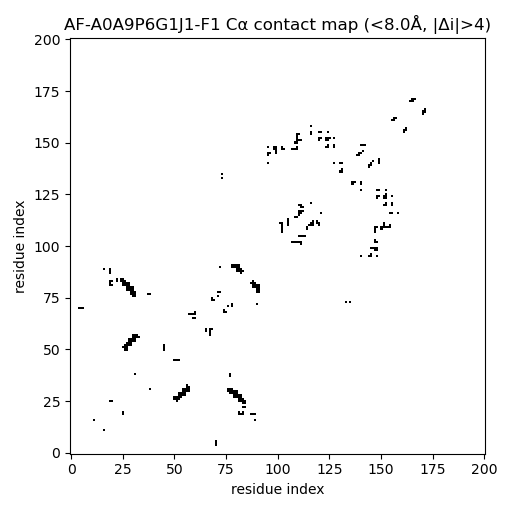-0.733 1.00 92.94 113 VAL A N 1
ATOM 894 C CA . VAL A 1 113 ? -8.247 -13.580 -0.908 1.00 92.94 113 VAL A CA 1
ATOM 895 C C . VAL A 1 113 ? -8.066 -15.033 -1.323 1.00 92.94 113 VAL A C 1
ATOM 897 O O . VAL A 1 113 ? -7.587 -15.310 -2.419 1.00 92.94 113 VAL A O 1
ATOM 900 N N . GLY A 1 114 ? -8.489 -15.964 -0.464 1.00 93.38 114 GLY A N 1
ATOM 901 C CA . GLY A 1 114 ? -8.350 -17.394 -0.739 1.00 93.38 114 GLY A CA 1
ATOM 902 C C . GLY A 1 114 ? -6.881 -17.793 -0.874 1.00 93.38 114 GLY A C 1
ATOM 903 O O . GLY A 1 114 ? -6.055 -17.351 -0.079 1.00 93.38 114 GLY A O 1
ATOM 904 N N . ASP A 1 115 ? -6.571 -18.624 -1.865 1.00 95.31 115 ASP A N 1
ATOM 905 C CA . ASP A 1 115 ? -5.255 -19.217 -2.138 1.00 95.31 115 ASP A CA 1
ATOM 906 C C . ASP A 1 115 ? -4.722 -18.898 -3.549 1.00 95.31 115 ASP A C 1
ATOM 908 O O . ASP A 1 115 ? -3.833 -19.582 -4.056 1.00 95.31 115 ASP A O 1
ATOM 912 N N . GLN A 1 116 ? -5.262 -17.862 -4.194 1.00 92.81 116 GLN A N 1
ATOM 913 C CA . GLN A 1 116 ? -4.889 -17.462 -5.550 1.00 92.81 116 GLN A CA 1
ATOM 914 C C . GLN A 1 116 ? -4.457 -15.999 -5.604 1.00 92.81 116 GLN A C 1
ATOM 916 O O . GLN A 1 116 ? -4.907 -15.165 -4.820 1.00 92.81 116 GLN A O 1
ATOM 921 N N . VAL A 1 117 ? -3.603 -15.669 -6.578 1.00 93.44 117 VAL A N 1
ATOM 922 C CA . VAL A 1 117 ? -3.227 -14.277 -6.854 1.00 93.44 117 VAL A CA 1
ATOM 923 C C . VAL A 1 117 ? -4.461 -13.498 -7.311 1.00 93.44 117 VAL A C 1
ATOM 925 O O . VAL A 1 117 ? -5.068 -13.795 -8.338 1.00 93.44 117 VAL A O 1
ATOM 928 N N . SER A 1 118 ? -4.806 -12.471 -6.546 1.00 94.19 118 SER A N 1
ATOM 929 C CA . SER A 1 118 ? -5.914 -11.552 -6.779 1.00 94.19 118 SER A CA 1
ATOM 930 C C . SER A 1 118 ? -5.414 -10.154 -7.153 1.00 94.19 118 SER A C 1
ATOM 932 O O . SER A 1 118 ? -4.228 -9.828 -7.061 1.00 94.19 118 SER A O 1
ATOM 934 N N . LEU A 1 119 ? -6.338 -9.265 -7.524 1.00 87.25 119 LEU A N 1
ATOM 935 C CA . LEU A 1 119 ? -6.011 -7.862 -7.789 1.00 87.25 119 LEU A CA 1
ATOM 936 C C . LEU A 1 119 ? -5.424 -7.145 -6.555 1.00 87.25 119 LEU A C 1
ATOM 938 O O . LEU A 1 119 ? -4.588 -6.252 -6.703 1.00 87.25 119 LEU A O 1
ATOM 942 N N . ALA A 1 120 ? -5.836 -7.539 -5.345 1.00 90.50 120 ALA A N 1
ATOM 943 C CA . ALA A 1 120 ? -5.305 -6.981 -4.103 1.00 90.50 120 ALA A CA 1
ATOM 944 C C . ALA A 1 120 ? -3.830 -7.363 -3.890 1.00 90.50 120 ALA A C 1
ATOM 946 O O . ALA A 1 120 ? -3.045 -6.527 -3.434 1.00 90.50 120 ALA A O 1
ATOM 947 N N . ASP A 1 121 ? -3.444 -8.580 -4.290 1.00 94.56 121 ASP A N 1
ATOM 948 C CA . ASP A 1 121 ? -2.058 -9.054 -4.249 1.00 94.56 121 ASP A CA 1
ATOM 949 C C . ASP A 1 121 ? -1.182 -8.256 -5.211 1.00 94.56 121 ASP A C 1
ATOM 951 O O . ASP A 1 121 ? -0.163 -7.712 -4.794 1.00 94.56 121 ASP A O 1
ATOM 955 N N . LEU A 1 122 ? -1.624 -8.096 -6.466 1.00 88.62 122 LEU A N 1
ATOM 956 C CA . LEU A 1 122 ? -0.916 -7.302 -7.479 1.00 88.62 122 LEU A CA 1
ATOM 957 C C . LEU A 1 122 ? -0.668 -5.871 -6.994 1.00 88.62 122 LEU A C 1
ATOM 959 O O . LEU A 1 122 ? 0.464 -5.389 -6.994 1.00 88.62 122 LEU A O 1
ATOM 963 N N . ARG A 1 123 ? -1.725 -5.197 -6.520 1.00 90.38 123 ARG A N 1
ATOM 964 C CA . ARG A 1 123 ? -1.624 -3.811 -6.053 1.00 90.38 123 ARG A CA 1
ATOM 965 C C . ARG A 1 123 ? -0.699 -3.679 -4.845 1.00 90.38 123 ARG A C 1
ATOM 967 O O . ARG A 1 123 ? 0.028 -2.689 -4.745 1.00 90.38 123 ARG A O 1
ATOM 974 N N . SER A 1 124 ? -0.753 -4.636 -3.924 1.00 91.31 124 SER A N 1
ATOM 975 C CA . SER A 1 124 ? 0.080 -4.618 -2.722 1.00 91.31 124 SER A CA 1
ATOM 976 C C . SER A 1 124 ? 1.538 -4.920 -3.057 1.00 91.31 124 SER A C 1
ATOM 978 O O . SER A 1 124 ? 2.409 -4.206 -2.575 1.00 91.31 124 SER A O 1
ATOM 980 N N . ALA A 1 125 ? 1.815 -5.889 -3.934 1.00 91.38 125 ALA A N 1
ATOM 981 C CA . ALA A 1 125 ? 3.164 -6.193 -4.408 1.00 91.38 125 ALA A CA 1
ATOM 982 C C . ALA A 1 125 ? 3.809 -4.989 -5.116 1.00 91.38 125 ALA A C 1
ATOM 984 O O . ALA A 1 125 ? 4.938 -4.629 -4.788 1.00 91.38 125 ALA A O 1
ATOM 985 N N . ASP A 1 126 ? 3.070 -4.294 -5.989 1.00 85.06 126 ASP A N 1
ATOM 986 C CA . ASP A 1 126 ? 3.545 -3.059 -6.630 1.00 85.06 126 ASP A CA 1
ATOM 987 C C . ASP A 1 126 ? 3.844 -1.951 -5.606 1.00 85.06 126 ASP A C 1
ATOM 989 O O . ASP A 1 126 ? 4.808 -1.195 -5.749 1.00 85.06 126 ASP A O 1
ATOM 993 N N . MET A 1 127 ? 3.017 -1.834 -4.560 1.00 85.44 127 MET A N 1
ATOM 994 C CA . MET A 1 127 ? 3.237 -0.877 -3.472 1.00 85.44 127 MET A CA 1
ATOM 995 C C . MET A 1 127 ? 4.493 -1.229 -2.669 1.00 85.44 127 MET A C 1
ATOM 997 O O . MET A 1 127 ? 5.291 -0.338 -2.382 1.00 85.44 127 MET A O 1
ATOM 1001 N N . VAL A 1 128 ? 4.708 -2.513 -2.361 1.00 88.88 128 VAL A N 1
ATOM 1002 C CA . VAL A 1 128 ? 5.942 -2.998 -1.727 1.00 88.88 128 VAL A CA 1
ATOM 1003 C C . VAL A 1 128 ? 7.153 -2.658 -2.598 1.00 88.88 128 VAL A C 1
ATOM 1005 O O . VAL A 1 128 ? 8.102 -2.062 -2.098 1.00 88.88 128 VAL A O 1
ATOM 1008 N N . ASP A 1 129 ? 7.108 -2.944 -3.903 1.00 85.25 129 ASP A N 1
ATOM 1009 C CA . ASP A 1 129 ? 8.183 -2.597 -4.845 1.00 85.25 129 ASP A CA 1
ATOM 1010 C C . ASP A 1 129 ? 8.453 -1.091 -4.911 1.00 85.25 129 ASP A C 1
ATOM 1012 O O . ASP A 1 129 ? 9.599 -0.663 -5.051 1.00 85.25 129 ASP A O 1
ATOM 1016 N N . MET A 1 130 ? 7.411 -0.266 -4.826 1.00 81.19 130 MET A N 1
ATOM 1017 C CA . MET A 1 130 ? 7.558 1.185 -4.784 1.00 81.19 130 MET A CA 1
ATOM 1018 C C . MET A 1 130 ? 8.221 1.640 -3.482 1.00 81.19 130 MET A C 1
ATOM 1020 O O . MET A 1 130 ? 9.126 2.471 -3.531 1.00 81.19 130 MET A O 1
ATOM 1024 N N . ILE A 1 131 ? 7.788 1.103 -2.338 1.00 80.00 131 ILE A N 1
ATOM 1025 C CA . ILE A 1 131 ? 8.324 1.459 -1.022 1.00 80.00 131 ILE A CA 1
ATOM 1026 C C . ILE A 1 131 ? 9.791 1.028 -0.919 1.00 80.00 131 ILE A C 1
ATOM 1028 O O . ILE A 1 131 ? 10.634 1.844 -0.568 1.00 80.00 131 ILE A O 1
ATOM 1032 N N . LEU A 1 132 ? 10.141 -0.190 -1.335 1.00 83.12 132 LEU A N 1
ATOM 1033 C CA . LEU A 1 132 ? 11.518 -0.703 -1.286 1.00 83.12 132 LEU A CA 1
ATOM 1034 C C . LEU A 1 132 ? 12.526 0.092 -2.142 1.00 83.12 132 LEU A C 1
ATOM 1036 O O . LEU A 1 132 ? 13.732 -0.083 -1.987 1.00 83.12 132 LEU A O 1
ATOM 1040 N N . ARG A 1 133 ? 12.074 0.998 -3.022 1.00 81.12 133 ARG A N 1
ATOM 1041 C CA . ARG A 1 133 ? 12.958 1.925 -3.760 1.00 81.12 133 ARG A CA 1
ATOM 1042 C C . ARG A 1 133 ? 13.449 3.105 -2.918 1.00 81.12 133 ARG A C 1
ATOM 1044 O O . ARG A 1 133 ? 14.309 3.850 -3.396 1.00 81.12 133 ARG A O 1
ATOM 1051 N N . PHE A 1 134 ? 12.888 3.333 -1.732 1.00 73.56 134 PHE A N 1
ATOM 1052 C CA . PHE A 1 134 ? 13.343 4.383 -0.823 1.00 73.56 134 PHE A CA 1
ATOM 1053 C C . PHE A 1 134 ? 14.460 3.844 0.089 1.00 73.56 134 PHE A C 1
ATOM 1055 O O . PHE A 1 134 ? 14.299 2.761 0.646 1.00 73.56 134 PHE A O 1
ATOM 1062 N N . PRO A 1 135 ? 15.571 4.580 0.298 1.00 72.12 135 PRO A N 1
ATOM 1063 C CA . PRO A 1 135 ? 16.712 4.096 1.088 1.00 72.12 135 PRO A CA 1
ATOM 1064 C C . PRO A 1 135 ? 16.363 3.644 2.516 1.00 72.12 135 PRO A C 1
ATOM 1066 O O . PRO A 1 135 ? 16.957 2.699 3.019 1.00 72.12 135 PRO A O 1
ATOM 1069 N N . MET A 1 136 ? 15.365 4.277 3.142 1.00 69.44 136 MET A N 1
ATOM 1070 C CA . MET A 1 136 ? 14.922 3.975 4.513 1.00 69.44 136 MET A CA 1
ATOM 1071 C C . MET A 1 136 ? 13.888 2.839 4.595 1.00 69.44 136 MET A C 1
ATOM 1073 O O . MET A 1 136 ? 13.438 2.474 5.678 1.00 69.44 136 MET A O 1
ATOM 1077 N N . ALA A 1 137 ? 13.468 2.272 3.463 1.00 72.69 137 ALA A N 1
ATOM 1078 C CA . ALA A 1 137 ? 12.365 1.317 3.432 1.00 72.69 137 ALA A CA 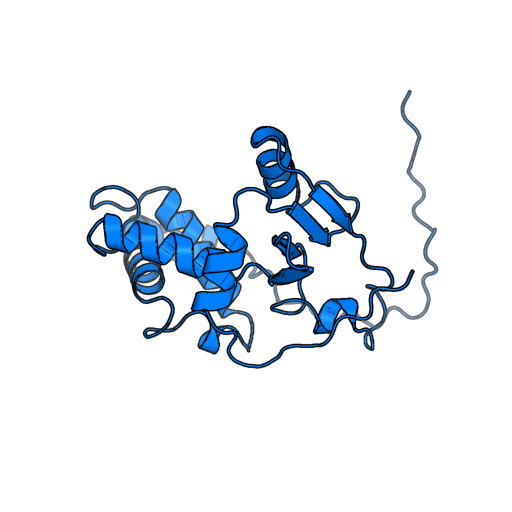1
ATOM 1079 C C . ALA A 1 137 ? 12.690 -0.035 4.068 1.00 72.69 137 ALA A C 1
ATOM 1081 O O . ALA A 1 137 ? 11.769 -0.708 4.523 1.00 72.69 137 ALA A O 1
ATOM 1082 N N . GLY A 1 138 ? 13.969 -0.420 4.130 1.00 71.06 138 GLY A N 1
ATOM 1083 C CA . GLY A 1 138 ? 14.394 -1.687 4.734 1.00 71.06 138 GLY A CA 1
ATOM 1084 C C . GLY A 1 138 ? 14.071 -1.793 6.226 1.00 71.06 138 GLY A C 1
ATOM 1085 O O . GLY A 1 138 ? 13.863 -2.892 6.722 1.00 71.06 138 GLY A O 1
ATOM 1086 N N . GLU A 1 139 ? 13.952 -0.664 6.927 1.00 75.62 139 GLU A N 1
ATOM 1087 C CA . GLU A 1 139 ? 13.516 -0.628 8.331 1.00 75.62 139 GLU A CA 1
ATOM 1088 C C . GLU A 1 139 ? 11.993 -0.769 8.470 1.00 75.62 139 GLU A C 1
ATOM 1090 O O . GLU A 1 139 ? 11.489 -1.103 9.538 1.00 75.62 139 GLU A O 1
ATOM 1095 N N . THR A 1 140 ? 11.248 -0.497 7.394 1.00 77.19 140 THR A N 1
ATOM 1096 C CA . THR A 1 140 ? 9.779 -0.474 7.405 1.00 77.19 140 THR A CA 1
ATOM 1097 C C . THR A 1 140 ? 9.174 -1.746 6.807 1.00 77.19 140 THR A C 1
ATOM 1099 O O . THR A 1 140 ? 8.173 -2.235 7.316 1.00 77.19 140 THR A O 1
ATOM 1102 N N . ILE A 1 141 ? 9.756 -2.286 5.731 1.00 87.25 141 ILE A N 1
ATOM 1103 C CA . ILE A 1 141 ? 9.348 -3.546 5.099 1.00 87.25 141 ILE A CA 1
ATOM 1104 C C . ILE A 1 141 ? 10.526 -4.517 5.160 1.00 87.25 141 ILE A C 1
ATOM 1106 O O . ILE A 1 141 ? 11.411 -4.511 4.304 1.00 87.25 141 ILE A O 1
ATOM 1110 N N . SER A 1 142 ? 10.504 -5.369 6.177 1.00 89.81 142 SER A N 1
ATOM 1111 C CA . SER A 1 142 ? 11.479 -6.429 6.429 1.00 89.81 142 SER A CA 1
ATOM 1112 C C . SER A 1 142 ? 10.777 -7.732 6.810 1.00 89.81 142 SER A C 1
ATOM 1114 O O . SER A 1 142 ? 9.554 -7.774 6.969 1.00 89.81 142 SER A O 1
ATOM 1116 N N . GLN A 1 143 ? 11.544 -8.808 6.984 1.00 92.88 143 GLN A N 1
ATOM 1117 C CA . GLN A 1 143 ? 10.991 -10.087 7.428 1.00 92.88 143 GLN A CA 1
ATOM 1118 C C . GLN A 1 143 ? 10.400 -10.004 8.846 1.00 92.88 143 GLN A C 1
ATOM 1120 O O . GLN A 1 143 ? 9.478 -10.741 9.184 1.00 92.88 143 GLN A O 1
ATOM 1125 N N . GLU A 1 144 ? 10.908 -9.092 9.669 1.00 89.44 144 GLU A N 1
ATOM 1126 C CA . GLU A 1 144 ? 10.465 -8.855 11.041 1.00 89.44 144 GLU A CA 1
ATOM 1127 C C . GLU A 1 144 ? 9.219 -7.964 11.095 1.00 89.44 144 GLU A C 1
ATOM 1129 O O . GLU A 1 144 ? 8.363 -8.147 11.958 1.00 89.44 144 GLU A O 1
ATOM 1134 N N . THR A 1 145 ? 9.114 -6.995 10.184 1.00 86.62 145 THR A N 1
ATOM 1135 C CA . THR A 1 145 ? 8.088 -5.940 10.230 1.00 86.62 145 THR A CA 1
ATOM 1136 C C . THR A 1 145 ? 6.911 -6.187 9.285 1.00 86.62 145 THR A C 1
ATOM 1138 O O . THR A 1 145 ? 5.797 -5.758 9.585 1.00 86.62 145 THR A O 1
ATOM 1141 N N . ALA A 1 146 ? 7.133 -6.889 8.169 1.00 94.12 146 ALA A N 1
ATOM 1142 C CA . ALA A 1 146 ? 6.153 -7.094 7.101 1.00 94.12 146 ALA A CA 1
ATOM 1143 C C . ALA A 1 146 ? 6.262 -8.481 6.404 1.00 94.12 146 ALA A C 1
ATOM 1145 O O . ALA A 1 146 ? 6.323 -8.553 5.167 1.00 94.12 146 ALA A O 1
ATOM 1146 N N . PRO A 1 147 ? 6.316 -9.607 7.150 1.00 96.62 147 PRO A N 1
ATOM 1147 C CA . PRO A 1 147 ? 6.519 -10.936 6.566 1.00 96.62 147 PRO A CA 1
ATOM 1148 C C . PRO A 1 147 ? 5.386 -11.384 5.632 1.00 96.62 147 PRO A C 1
ATOM 1150 O O . PRO A 1 147 ? 5.645 -12.046 4.624 1.00 96.62 147 PRO A O 1
ATOM 1153 N N . GLY A 1 148 ? 4.130 -11.051 5.941 1.00 97.06 148 GLY A N 1
ATOM 1154 C CA . GLY A 1 148 ? 2.985 -11.380 5.098 1.00 97.06 148 GLY A CA 1
ATOM 1155 C C . GLY A 1 148 ? 3.050 -10.661 3.754 1.00 97.06 148 GLY A C 1
ATOM 1156 O O . GLY A 1 148 ? 2.881 -11.288 2.709 1.00 97.06 148 GLY A O 1
ATOM 1157 N N . LEU A 1 149 ? 3.345 -9.364 3.767 1.00 96.06 149 LEU A N 1
ATOM 1158 C CA . LEU A 1 149 ? 3.498 -8.537 2.573 1.00 96.06 149 LEU A CA 1
ATOM 1159 C C . LEU A 1 149 ? 4.650 -9.013 1.686 1.00 96.06 149 LEU A C 1
ATOM 1161 O O . LEU A 1 149 ? 4.492 -9.081 0.466 1.00 96.06 149 LEU A O 1
ATOM 1165 N N . LEU A 1 150 ? 5.785 -9.397 2.278 1.00 96.94 150 LEU A N 1
ATOM 1166 C CA . LEU A 1 150 ? 6.894 -9.997 1.531 1.00 96.94 150 LEU A CA 1
ATOM 1167 C C . LEU A 1 150 ? 6.493 -11.331 0.892 1.00 96.94 150 LEU A C 1
ATOM 1169 O O . LEU A 1 150 ? 6.867 -11.604 -0.249 1.00 96.94 150 LEU A O 1
ATOM 1173 N N . LYS A 1 151 ? 5.678 -12.137 1.580 1.00 97.94 151 LYS A N 1
ATOM 1174 C CA . LYS A 1 151 ? 5.148 -13.387 1.027 1.00 97.94 151 LYS A CA 1
ATOM 1175 C C . LYS A 1 151 ? 4.174 -13.146 -0.129 1.00 97.94 151 LYS A C 1
ATOM 1177 O O . LYS A 1 151 ? 4.280 -13.834 -1.141 1.00 97.94 151 LYS A O 1
ATOM 1182 N N . VAL A 1 152 ? 3.286 -12.152 -0.020 1.00 97.75 152 VAL A N 1
ATOM 1183 C CA . VAL A 1 152 ? 2.414 -11.718 -1.130 1.00 97.75 152 VAL A CA 1
ATOM 1184 C C . VAL A 1 152 ? 3.249 -11.298 -2.331 1.00 97.75 152 VAL A C 1
ATOM 1186 O O . VAL A 1 152 ? 3.012 -11.755 -3.448 1.00 97.75 152 VAL A O 1
ATOM 1189 N N . LYS A 1 153 ? 4.269 -10.468 -2.100 1.00 96.69 153 LYS A N 1
ATOM 1190 C CA . LYS A 1 153 ? 5.178 -10.027 -3.155 1.00 96.69 153 LYS A CA 1
ATOM 1191 C C . LYS A 1 153 ? 5.858 -11.217 -3.841 1.00 96.69 153 LYS A C 1
ATOM 1193 O O . LYS A 1 153 ? 5.859 -11.285 -5.064 1.00 96.69 153 LYS A O 1
ATOM 1198 N N . ALA A 1 154 ? 6.365 -12.184 -3.074 1.00 97.50 154 ALA A N 1
ATOM 1199 C CA . ALA A 1 154 ? 6.988 -13.390 -3.619 1.00 97.50 154 ALA A CA 1
ATOM 1200 C C . ALA A 1 154 ? 6.005 -14.252 -4.436 1.00 97.50 154 ALA A C 1
ATOM 1202 O O . ALA A 1 154 ? 6.365 -14.750 -5.505 1.00 97.50 154 ALA A O 1
ATOM 1203 N N . ALA A 1 155 ? 4.761 -14.403 -3.973 1.00 97.12 155 ALA A N 1
ATOM 1204 C CA . ALA A 1 155 ? 3.722 -15.136 -4.698 1.00 97.12 155 ALA A CA 1
ATOM 1205 C C . ALA A 1 155 ? 3.373 -14.463 -6.038 1.00 97.12 155 ALA A C 1
ATOM 1207 O O . ALA A 1 155 ? 3.245 -15.135 -7.060 1.00 97.12 155 ALA A O 1
ATOM 1208 N N . VAL A 1 156 ? 3.284 -13.130 -6.056 1.00 95.31 156 VAL A N 1
ATOM 1209 C CA . VAL A 1 156 ? 3.089 -12.341 -7.283 1.00 95.31 156 VAL A CA 1
ATOM 1210 C C . VAL A 1 156 ? 4.302 -12.455 -8.212 1.00 95.31 156 VAL A C 1
ATOM 1212 O O . VAL A 1 156 ? 4.146 -12.728 -9.400 1.00 95.31 156 VAL A O 1
ATOM 1215 N N . ASP A 1 157 ? 5.519 -12.300 -7.692 1.00 95.06 157 ASP A N 1
ATOM 1216 C CA . ASP A 1 157 ? 6.744 -12.298 -8.500 1.00 95.06 157 ASP A CA 1
ATOM 1217 C C . ASP A 1 157 ? 7.032 -13.640 -9.179 1.00 95.06 157 ASP A C 1
ATOM 1219 O O . ASP A 1 157 ? 7.680 -13.672 -10.224 1.00 95.06 157 ASP A O 1
ATOM 1223 N N . THR A 1 158 ? 6.535 -14.736 -8.607 1.00 96.62 158 THR A N 1
ATOM 1224 C CA . THR A 1 158 ? 6.702 -16.094 -9.140 1.00 96.62 158 THR A CA 1
ATOM 1225 C C . THR A 1 158 ? 5.516 -16.568 -9.982 1.00 96.62 158 THR A C 1
ATOM 1227 O O . THR A 1 158 ? 5.573 -17.652 -10.565 1.00 96.62 158 THR A O 1
ATOM 1230 N N . HIS A 1 159 ? 4.447 -15.772 -10.103 1.00 94.88 159 HIS A N 1
ATOM 1231 C CA . HIS A 1 159 ? 3.265 -16.166 -10.862 1.00 94.88 159 HIS A CA 1
ATOM 1232 C C . HIS A 1 159 ? 3.584 -16.280 -12.371 1.00 94.88 159 HIS A C 1
ATOM 1234 O O . HIS A 1 159 ? 4.013 -15.287 -12.972 1.00 94.88 159 HIS A O 1
ATOM 1240 N N . PRO A 1 160 ? 3.314 -17.422 -13.043 1.00 95.44 160 PRO A N 1
ATOM 1241 C CA . PRO A 1 160 ? 3.778 -17.673 -14.414 1.00 95.44 160 PRO A CA 1
ATOM 1242 C C . PRO A 1 160 ? 3.376 -16.602 -15.434 1.00 95.44 160 PRO A C 1
ATOM 1244 O O . PRO A 1 160 ? 4.204 -16.160 -16.225 1.00 95.44 160 PRO A O 1
ATOM 1247 N N . ALA A 1 161 ? 2.127 -16.126 -15.385 1.00 91.38 161 ALA A N 1
ATOM 1248 C CA . ALA A 1 161 ? 1.656 -15.080 -16.298 1.00 91.38 161 ALA A CA 1
ATOM 1249 C C . ALA A 1 161 ? 2.360 -13.728 -16.075 1.00 91.38 161 ALA A C 1
ATOM 1251 O O . ALA A 1 161 ? 2.528 -12.953 -17.013 1.00 91.38 161 ALA A O 1
ATOM 1252 N N . ILE A 1 162 ? 2.786 -13.445 -14.840 1.00 88.00 162 ILE A N 1
ATOM 1253 C CA . ILE A 1 162 ? 3.471 -12.198 -14.482 1.00 88.00 162 ILE A CA 1
ATOM 1254 C C . ILE A 1 162 ? 4.929 -12.274 -14.914 1.00 88.00 162 ILE A C 1
ATOM 1256 O O . ILE A 1 162 ? 5.428 -11.320 -15.503 1.00 88.00 162 ILE A O 1
ATOM 1260 N N . VAL A 1 163 ? 5.583 -13.417 -14.695 1.00 92.56 163 VAL A N 1
ATOM 1261 C CA . VAL A 1 163 ? 6.924 -13.700 -15.225 1.00 92.56 163 VAL A CA 1
ATOM 1262 C C . VAL A 1 163 ? 6.922 -13.567 -16.749 1.00 92.56 163 VAL A C 1
ATOM 1264 O O . VAL A 1 163 ? 7.668 -12.758 -17.291 1.00 92.56 163 VAL A O 1
ATOM 1267 N N . GLN A 1 164 ? 5.998 -14.247 -17.436 1.00 90.81 164 GLN A N 1
ATOM 1268 C CA . GLN A 1 164 ? 5.860 -14.167 -18.892 1.00 90.81 164 GLN A CA 1
ATOM 1269 C C . GLN A 1 164 ? 5.624 -12.729 -19.383 1.00 90.81 164 GLN A C 1
ATOM 1271 O O . GLN A 1 164 ? 6.209 -12.309 -20.382 1.00 90.81 164 GLN A O 1
ATOM 1276 N N . TRP A 1 165 ? 4.773 -11.960 -18.696 1.00 85.00 165 TRP A N 1
ATOM 1277 C CA . TRP A 1 165 ? 4.549 -10.550 -19.014 1.00 85.00 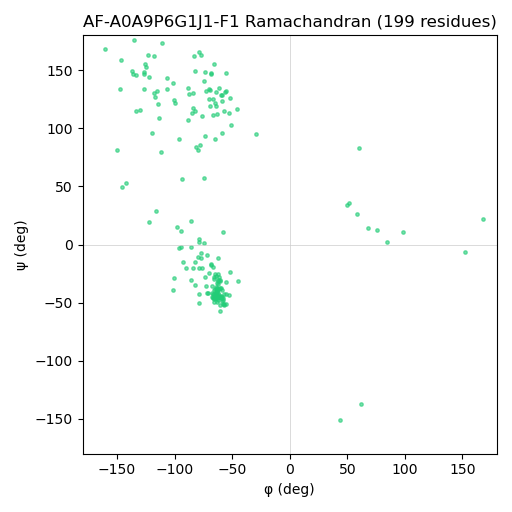165 TRP A CA 1
ATOM 1278 C C . TRP A 1 165 ? 5.823 -9.716 -18.843 1.00 85.00 165 TRP A C 1
ATOM 1280 O O . TRP A 1 165 ? 6.165 -8.943 -19.738 1.00 85.00 165 TRP A O 1
ATOM 1290 N N . ARG A 1 166 ? 6.546 -9.892 -17.732 1.00 87.38 166 ARG A N 1
ATOM 1291 C CA . ARG A 1 166 ? 7.797 -9.175 -17.442 1.00 87.38 166 ARG A CA 1
ATOM 1292 C C . ARG A 1 166 ? 8.925 -9.540 -18.416 1.00 87.38 166 ARG A C 1
ATOM 1294 O O . ARG A 1 166 ? 9.763 -8.695 -18.719 1.00 87.38 166 ARG A O 1
ATOM 1301 N N . ASP A 1 167 ? 8.891 -10.746 -18.972 1.00 88.62 167 ASP A N 1
ATOM 1302 C CA . ASP A 1 167 ? 9.810 -11.194 -20.021 1.00 88.62 167 ASP A CA 1
ATOM 1303 C C . ASP A 1 167 ? 9.440 -10.681 -21.421 1.00 88.62 167 ASP A C 1
ATOM 1305 O O . ASP A 1 167 ? 10.244 -10.797 -22.351 1.00 88.62 167 ASP A O 1
ATOM 1309 N N . SER A 1 168 ? 8.254 -10.092 -21.599 1.00 87.44 168 SER A N 1
ATOM 1310 C CA . SER A 1 168 ? 7.824 -9.565 -22.893 1.00 87.44 168 SER A CA 1
ATOM 1311 C C . SER A 1 168 ? 8.640 -8.343 -23.324 1.00 87.44 168 SER A C 1
ATOM 1313 O O . SER A 1 168 ? 9.042 -7.500 -22.518 1.00 87.44 168 SER A O 1
ATOM 1315 N N . GLU A 1 169 ? 8.829 -8.201 -24.636 1.00 88.25 169 GLU A N 1
ATOM 1316 C CA . GLU A 1 169 ? 9.508 -7.036 -25.215 1.00 88.25 169 GLU A CA 1
ATOM 1317 C C . GLU A 1 169 ? 8.762 -5.730 -24.925 1.00 88.25 169 GLU A C 1
ATOM 1319 O O . GLU A 1 169 ? 9.390 -4.699 -24.686 1.00 88.25 169 GLU A O 1
ATOM 1324 N N . LEU A 1 170 ? 7.424 -5.774 -24.865 1.00 78.12 170 LEU A N 1
ATOM 1325 C CA . LEU A 1 170 ? 6.632 -4.609 -24.486 1.00 78.12 170 LEU A CA 1
ATOM 1326 C C . LEU A 1 170 ? 6.994 -4.156 -23.072 1.00 78.12 170 LEU A C 1
ATOM 1328 O O . LEU A 1 170 ? 7.347 -2.993 -22.905 1.00 78.12 170 LEU A O 1
ATOM 1332 N N . PHE A 1 171 ? 6.980 -5.053 -22.082 1.00 79.38 171 PHE A N 1
ATOM 1333 C CA . PHE A 1 171 ? 7.338 -4.698 -20.710 1.00 79.38 171 PHE A CA 1
ATOM 1334 C C . PHE A 1 171 ? 8.768 -4.157 -20.606 1.00 79.38 171 PHE A C 1
ATOM 1336 O O . PHE A 1 171 ? 8.976 -3.106 -20.006 1.00 79.38 171 PHE A O 1
ATOM 1343 N N . LYS A 1 172 ? 9.741 -4.808 -21.255 1.00 82.00 172 LYS A N 1
ATOM 1344 C CA . LYS A 1 172 ? 11.141 -4.346 -21.296 1.00 82.00 172 LYS A CA 1
ATOM 1345 C C . LYS A 1 172 ? 11.304 -2.978 -21.969 1.00 82.00 172 LYS A C 1
ATOM 1347 O O . LYS A 1 172 ? 12.199 -2.219 -21.603 1.00 82.00 172 LYS A O 1
ATOM 1352 N N . SER A 1 173 ? 10.447 -2.648 -22.939 1.00 78.75 173 SER A N 1
ATOM 1353 C CA . SER A 1 173 ? 10.443 -1.341 -23.611 1.00 78.75 173 SER A CA 1
ATOM 1354 C C . SER A 1 173 ? 9.825 -0.219 -22.766 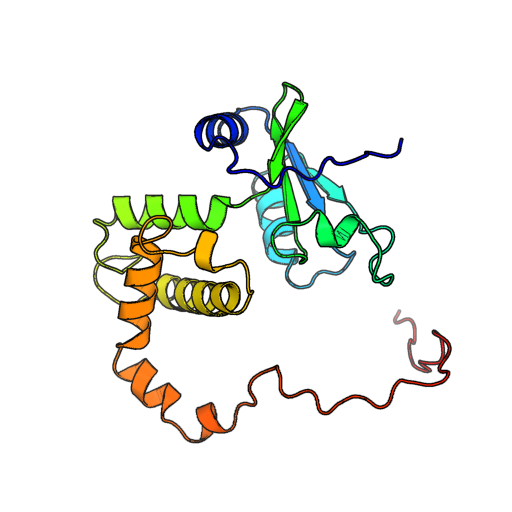1.00 78.75 173 SER A C 1
ATOM 1356 O O . SER A 1 173 ? 10.094 0.961 -23.021 1.00 78.75 173 SER A O 1
ATOM 1358 N N . LEU A 1 174 ? 9.016 -0.554 -21.749 1.00 74.62 174 LEU A N 1
ATOM 1359 C CA . LEU A 1 174 ? 8.488 0.431 -20.810 1.00 74.62 174 LEU A CA 1
ATOM 1360 C C . LEU A 1 174 ? 9.662 0.984 -20.002 1.00 74.62 174 LEU A C 1
ATOM 1362 O O . LEU A 1 174 ? 10.278 0.283 -19.200 1.00 74.62 174 LEU A O 1
ATOM 1366 N N . ARG A 1 175 ? 10.002 2.260 -20.225 1.00 54.09 175 ARG A N 1
ATOM 1367 C CA . ARG A 1 175 ? 11.125 2.891 -19.522 1.00 54.09 175 ARG A CA 1
ATOM 1368 C C . ARG A 1 175 ? 10.923 2.758 -18.009 1.00 54.09 175 ARG A C 1
ATOM 1370 O O . ARG A 1 175 ? 9.863 3.158 -17.516 1.00 54.09 175 ARG A O 1
ATOM 1377 N N . PRO A 1 176 ? 11.935 2.328 -17.237 1.00 55.28 176 PRO A N 1
ATOM 1378 C CA . PRO A 1 176 ? 11.899 2.557 -15.805 1.00 55.28 176 PRO A CA 1
ATOM 1379 C C . PRO A 1 176 ? 11.809 4.072 -15.593 1.00 55.28 176 PRO A C 1
ATOM 1381 O O . PRO A 1 176 ? 12.589 4.837 -16.160 1.00 55.28 176 PRO A O 1
ATOM 1384 N N . SER A 1 177 ? 10.846 4.518 -14.787 1.00 53.22 177 SER A N 1
ATOM 1385 C CA . SER A 1 177 ? 10.529 5.931 -14.507 1.00 53.22 177 SER A CA 1
ATOM 1386 C C . SER A 1 177 ? 11.695 6.772 -13.926 1.00 53.22 177 SER A C 1
ATOM 1388 O O . SER A 1 177 ? 11.473 7.890 -13.464 1.00 53.22 177 SER A O 1
ATOM 1390 N N . ARG A 1 178 ? 12.938 6.274 -13.907 1.00 49.75 178 ARG A N 1
ATOM 1391 C CA . ARG A 1 178 ? 14.127 6.934 -13.347 1.00 49.75 178 ARG A CA 1
ATOM 1392 C C . ARG A 1 178 ? 15.403 6.690 -14.165 1.00 49.75 178 ARG A C 1
ATOM 1394 O O . ARG A 1 178 ? 16.434 6.326 -13.617 1.00 49.75 178 ARG A O 1
ATOM 1401 N N . ALA A 1 179 ? 15.368 6.960 -15.462 1.00 41.66 179 ALA A N 1
ATOM 1402 C CA . ALA A 1 179 ? 16.567 7.442 -16.145 1.00 41.66 179 ALA A CA 1
ATOM 1403 C C . ALA A 1 179 ? 16.304 8.890 -16.558 1.00 41.66 179 ALA A C 1
ATOM 1405 O O . ALA A 1 179 ? 15.926 9.172 -17.694 1.00 41.66 179 ALA A O 1
ATOM 1406 N N . HIS A 1 180 ? 16.436 9.812 -15.602 1.00 42.31 180 HIS A N 1
ATOM 1407 C CA . HIS A 1 180 ? 16.624 11.213 -15.961 1.00 42.31 180 HIS A CA 1
ATOM 1408 C C . HIS A 1 180 ? 18.018 11.306 -16.589 1.00 42.31 180 HIS A C 1
ATOM 1410 O O . HIS A 1 180 ? 18.986 11.019 -15.883 1.00 42.31 180 HIS A O 1
ATOM 1416 N N . PRO A 1 181 ? 18.186 11.715 -17.860 1.00 41.81 181 PRO A N 1
ATOM 1417 C CA . PRO A 1 181 ? 19.440 12.364 -18.214 1.00 41.81 181 PRO A CA 1
ATOM 1418 C C . PRO A 1 181 ? 19.628 13.555 -17.256 1.00 41.81 181 PRO A C 1
ATOM 1420 O O . PRO A 1 181 ? 18.621 14.141 -16.830 1.00 41.81 181 PRO A O 1
ATOM 1423 N N . PRO A 1 182 ? 20.867 13.922 -16.876 1.00 40.66 182 PRO A N 1
ATOM 1424 C CA . PRO A 1 182 ? 21.089 15.131 -16.098 1.00 40.66 182 PRO A CA 1
ATOM 1425 C C . PRO A 1 182 ? 20.416 16.276 -16.849 1.00 40.66 182 PRO A C 1
ATOM 1427 O O . PRO A 1 182 ? 20.789 16.600 -17.978 1.00 40.66 182 PRO A O 1
ATOM 1430 N N . ARG A 1 183 ? 19.355 16.843 -16.264 1.00 42.62 183 ARG A N 1
ATOM 1431 C CA . ARG A 1 183 ? 18.760 18.049 -16.827 1.00 42.62 183 ARG A CA 1
ATOM 1432 C C . ARG A 1 183 ? 19.873 19.097 -16.814 1.00 42.62 183 ARG A C 1
ATOM 1434 O O . ARG A 1 183 ? 20.476 19.275 -15.752 1.00 42.62 183 ARG A O 1
ATOM 1441 N N . PRO A 1 184 ? 20.168 19.791 -17.929 1.00 38.00 184 PRO A N 1
ATOM 1442 C CA . PRO A 1 184 ? 20.929 21.022 -17.815 1.00 38.00 184 PRO A CA 1
ATOM 1443 C C . PRO A 1 184 ? 20.200 21.870 -16.773 1.00 38.00 184 PRO A C 1
ATOM 1445 O O . PRO A 1 184 ? 18.976 22.019 -16.855 1.00 38.00 184 PRO A O 1
ATOM 1448 N N . ARG A 1 185 ? 20.927 22.324 -15.740 1.00 40.75 185 ARG A N 1
ATOM 1449 C CA . ARG A 1 185 ? 20.395 23.286 -14.768 1.00 40.75 185 ARG A CA 1
ATOM 1450 C C . ARG A 1 185 ? 19.713 24.368 -15.593 1.00 40.75 185 ARG A C 1
ATOM 1452 O O . ARG A 1 185 ? 20.374 24.995 -16.419 1.00 40.75 185 ARG A O 1
ATOM 1459 N N . ALA A 1 186 ? 18.401 24.510 -15.430 1.00 39.81 186 ALA A N 1
ATOM 1460 C CA . ALA A 1 186 ? 17.648 25.555 -16.092 1.00 39.81 186 ALA A CA 1
ATOM 1461 C C . ALA A 1 186 ? 18.166 26.881 -15.536 1.00 39.81 186 ALA A C 1
ATOM 1463 O O . ALA A 1 186 ? 17.728 27.352 -14.490 1.00 39.81 186 ALA A O 1
ATOM 1464 N N . ALA A 1 187 ? 19.168 27.444 -16.202 1.00 45.22 187 ALA A N 1
ATOM 1465 C CA . ALA A 1 187 ? 19.482 28.842 -16.065 1.00 45.22 187 ALA A CA 1
ATOM 1466 C C . ALA A 1 187 ? 18.257 29.596 -16.592 1.00 45.22 187 ALA A C 1
ATOM 1468 O O . ALA A 1 187 ? 17.942 29.525 -17.776 1.00 45.22 187 ALA A O 1
ATOM 1469 N N . CYS A 1 188 ? 17.564 30.266 -15.675 1.00 44.38 188 CYS A N 1
ATOM 1470 C CA . CYS A 1 188 ? 16.644 31.365 -15.941 1.00 44.38 188 CYS A CA 1
ATOM 1471 C C . CYS A 1 188 ? 15.447 31.038 -16.857 1.00 44.38 188 CYS A C 1
ATOM 1473 O O . CYS A 1 188 ? 15.428 31.406 -18.027 1.00 44.38 188 CYS A O 1
ATOM 1475 N N . ALA A 1 189 ? 14.385 30.460 -16.293 1.00 34.72 189 ALA A N 1
ATOM 1476 C CA . ALA A 1 189 ? 13.035 30.617 -16.838 1.00 34.72 189 ALA A CA 1
ATOM 1477 C C . ALA A 1 189 ? 12.096 31.027 -15.696 1.00 34.72 189 ALA A C 1
ATOM 1479 O O . ALA A 1 189 ? 11.945 30.296 -14.718 1.00 34.72 189 ALA A O 1
ATOM 1480 N N . GLY A 1 190 ? 11.539 32.237 -15.780 1.00 35.62 190 GLY A N 1
ATOM 1481 C CA . GLY A 1 190 ? 10.595 32.752 -14.792 1.00 35.62 190 GLY A CA 1
ATOM 1482 C C . GLY A 1 190 ? 9.263 32.011 -14.876 1.00 35.62 190 GLY A C 1
ATOM 1483 O O . GLY A 1 190 ? 8.717 31.832 -15.961 1.00 35.62 190 GLY A O 1
ATOM 1484 N N . LEU A 1 191 ? 8.730 31.600 -13.727 1.00 32.94 191 LEU A N 1
ATOM 1485 C CA . LEU A 1 191 ? 7.378 31.062 -13.581 1.00 32.94 191 LEU A CA 1
ATOM 1486 C C . LEU A 1 191 ? 6.353 32.106 -14.064 1.00 32.94 191 LEU A C 1
ATOM 1488 O O . LEU A 1 191 ? 6.062 33.019 -13.300 1.00 32.94 191 LEU A O 1
ATOM 1492 N N . ASN A 1 192 ? 5.883 32.022 -15.325 1.00 36.28 192 ASN A N 1
ATOM 1493 C CA . ASN A 1 192 ? 4.568 32.495 -15.840 1.00 36.28 192 ASN A CA 1
ATOM 1494 C C . ASN A 1 192 ? 4.430 32.525 -17.387 1.00 36.28 192 ASN A C 1
ATOM 1496 O O . ASN A 1 192 ? 3.567 33.209 -17.933 1.00 36.28 192 ASN A O 1
ATOM 1500 N N . ASP A 1 193 ? 5.215 31.764 -18.142 1.00 37.25 193 ASP A N 1
ATOM 1501 C CA . ASP A 1 193 ? 5.250 31.810 -19.613 1.00 37.25 193 ASP A CA 1
ATOM 1502 C C . ASP A 1 193 ? 4.414 30.730 -20.334 1.00 37.25 193 ASP A C 1
ATOM 1504 O O . ASP A 1 193 ? 4.509 30.568 -21.555 1.00 37.25 193 ASP A O 1
ATOM 1508 N N . ARG A 1 194 ? 3.490 30.042 -19.648 1.00 35.00 194 ARG A N 1
ATOM 1509 C CA . ARG A 1 194 ? 2.500 29.191 -20.337 1.00 35.00 194 ARG A CA 1
ATOM 1510 C C . ARG A 1 194 ? 1.379 30.030 -20.954 1.00 35.00 194 ARG A C 1
ATOM 1512 O O . ARG A 1 194 ? 0.295 30.174 -20.391 1.00 35.00 194 ARG A O 1
ATOM 1519 N N . LYS A 1 195 ? 1.605 30.521 -22.177 1.00 33.88 195 LYS A N 1
ATOM 1520 C CA . LYS A 1 195 ? 0.516 30.914 -23.086 1.00 33.88 195 LYS A CA 1
ATOM 1521 C C . LYS A 1 195 ? -0.399 29.704 -23.311 1.00 33.88 195 LYS A C 1
ATOM 1523 O O . LYS A 1 195 ? 0.035 28.724 -23.908 1.00 33.88 195 LYS A O 1
ATOM 1528 N N . GLY A 1 196 ? -1.656 29.774 -22.867 1.00 38.97 196 GLY A N 1
ATOM 1529 C CA . GLY A 1 196 ? -2.654 28.766 -23.246 1.00 38.97 196 GLY A CA 1
ATOM 1530 C C . GLY A 1 196 ? -3.811 28.498 -22.289 1.00 38.97 196 GLY A C 1
ATOM 1531 O O . GLY A 1 196 ? -4.723 27.782 -22.690 1.00 38.97 196 GLY A O 1
ATOM 1532 N N . ASN A 1 197 ? -3.845 29.065 -21.079 1.00 29.58 197 ASN A N 1
ATOM 1533 C CA . ASN A 1 197 ? -4.995 28.859 -20.192 1.00 29.58 197 ASN A CA 1
ATOM 1534 C C . ASN A 1 197 ? -6.156 29.785 -20.595 1.00 29.58 197 ASN A C 1
ATOM 1536 O O . ASN A 1 197 ? -6.334 30.875 -20.057 1.00 29.58 197 ASN A O 1
ATOM 1540 N N . LYS A 1 198 ? -6.919 29.365 -21.609 1.00 33.00 198 LYS A N 1
ATOM 1541 C CA . LYS A 1 198 ? -8.243 29.924 -21.884 1.00 33.00 198 LYS A CA 1
ATOM 1542 C C . LYS A 1 198 ? -9.185 29.463 -20.773 1.00 33.00 198 LYS A C 1
ATOM 1544 O O . LYS A 1 198 ? -9.306 28.264 -20.538 1.00 33.00 198 LYS A O 1
ATOM 1549 N N . GLN A 1 199 ? -9.842 30.411 -20.113 1.00 34.50 199 GLN A N 1
ATOM 1550 C CA . GLN A 1 199 ? -11.002 30.121 -19.275 1.00 34.50 199 GLN A CA 1
ATOM 1551 C C . GLN A 1 199 ? -12.120 29.600 -20.192 1.00 34.50 199 GLN A C 1
ATOM 1553 O O . GLN A 1 199 ? -12.453 30.247 -21.188 1.00 34.50 199 GLN A O 1
ATOM 1558 N N . GLY A 1 200 ? -12.605 28.389 -19.916 1.00 35.00 200 GLY A N 1
ATOM 1559 C CA . GLY A 1 200 ? -13.825 27.849 -20.519 1.00 35.00 200 GLY A CA 1
ATOM 1560 C C . GLY A 1 200 ? -15.071 28.462 -19.864 1.00 35.00 200 GLY A C 1
ATOM 1561 O O . GLY A 1 200 ? -14.922 29.070 -18.805 1.00 35.00 200 GLY A O 1
ATOM 1562 N N . PRO A 1 201 ? -16.244 28.349 -20.511 1.00 39.28 201 PRO A N 1
ATOM 1563 C CA . PRO A 1 201 ? -17.475 29.039 -20.116 1.00 39.28 201 PRO A CA 1
ATOM 1564 C C . PRO A 1 201 ? -17.955 28.696 -18.703 1.00 39.28 201 PRO A C 1
ATOM 1566 O O . PRO A 1 201 ? -17.734 27.543 -18.265 1.00 39.28 201 PRO A O 1
#

Secondary structure (DSSP, 8-state):
---PPP---S---HHHHHHHHT-TT-EEEEE--SSSGGGHHHHHHHHHTT--EEEE--S-SS-TT-HHHHTSGGG-S-EEEEE-TTS-EEE--HHHHHHHHHHHHTTTSS-SSTTS--HHHHHHHHHHHHHTTSTTGGGTSSTTT-HHHHHHHHHHHT-HHHHHHHTSHHHHHS--TT----PPP-----TT--TT-PPP-

Sequence (201 aa):
MVAVYEATSGNADTSRQAAILDAPDTTYSLLYFDTQGICNPIRNLLSMGNATWKQLYPQDWENEDKLDKTSTPFEVTPVLYVHAKDGSETKVPKWIRIHEEHLRANGSNGHYVGDQVSLADLRSADMVDMILRFPMAGETISQETAPGLLKVKAAVDTHPAIVQWRDSELFKSLRPSRAHPPRPRAACAGLNDRKGNKQGP

Foldseek 3Di:
DDDDDDQPPDDPDPVVVVCLVPAPQKAKEWEDDPDCPPCVVVVVVCVVVVGHYYYDYDPDLPDPPDPPQSSADLSDDGWMWMAHPVRDIDIDLVVLVVQQVQCVVVVLCLDNDHNDHDPVLVVLLVVLVVLVVRPPSCVSDDCVHRVSSVSSNVRQCPPPVNVVVCPDPVVVPPDDPPPDDPDPPPDDDDPDPPDDPDDDD

Nearest PDB structures (foldseek):
  1k0b-assembly1_B  TM=3.723E-01  e=8.740E-03  Saccharomyces cerevisiae
  8awz-assembly1_A  TM=4.257E-01  e=1.733E-02  Trametes versicolor
  6uih-assembly1_A  TM=4.494E-01  e=2.088E-01  Mus musculus
  2mzc-assembly1_B  TM=5.890E-01  e=6.402E-01  Brucella melitensis bv. 1 str. 16M
  6n8o-assembly1_p  TM=4.557E-01  e=5.652E+00  Saccharomyces cerevisiae S288C

pLDDT: mean 74.26, std 19.73, range [27.7, 97.94]

Mean predicted aligned error: 14.25 Å